Protein AF-A0A958PQ22-F1 (afdb_monomer)

Sequence (203 aa):
MSPPAAPPLFEIVKTTLGATSIRNNVVNEIMHNPVGPWKEANILYVDQTQFRRRLWEPFSSQQRFFTVFDVGLGAGANAAAILTAFQEEKAKGCKASLCLVSFEIDLRLMKFTLKHLDHFPELIPFGEAFSTLLEKHHWQGPDIEWYLRKGSFTDKIALESHLANLVLYDAYSPKKNPEMWSYKTFRDLYQKCRKENEGACSL

Nearest PDB structures (foldseek):
  5f2o-assembly1_B  TM=4.984E-01  e=1.213E-03  Mycobacterium marinum M
  5f2n-assembly1_B  TM=5.047E-01  e=1.994E-03  Mycobacterium marinum M
  3ua3-assembly1_B  TM=6.020E-01  e=3.071E-02  Caenorhabditis elegans
  3ua4-assembly1_B  TM=6.127E-01  e=5.049E-02  Caenorhabditis elegans
  6gne-assembly1_A  TM=3.528E-01  e=4.177E-01  Arabidopsis thaliana

Mean predicted aligned error: 4.42 Å

Radius of gyration: 17.3 Å; Cα contacts (8 Å, |Δi|>4): 331; chains: 1; bounding box: 54×34×49 Å

Solvent-accessible surface area (backbone atoms only — not comparable to full-atom values): 11292 Å² total; per-residue (Å²): 133,81,79,80,77,78,78,64,64,62,45,85,41,66,26,83,69,66,29,60,33,47,29,36,60,85,82,70,45,59,51,51,59,48,67,9,38,64,58,48,26,35,50,63,57,36,55,72,64,38,41,72,66,57,52,71,52,88,66,55,96,88,46,81,49,55,21,36,35,33,39,45,40,50,68,39,40,56,60,37,42,52,52,52,53,48,52,56,43,43,75,75,65,47,82,62,24,41,31,41,39,29,24,34,68,62,65,64,48,33,55,49,38,66,78,48,34,87,71,37,74,81,48,49,92,44,50,64,54,53,53,40,28,76,74,65,33,42,36,78,58,92,56,35,41,37,39,48,49,77,34,60,56,75,64,47,47,69,68,52,85,67,55,24,33,30,45,44,85,55,66,68,56,56,94,79,34,47,70,75,68,31,70,67,38,52,52,40,45,55,74,32,38,29,50,72,96,68,54,46,45,47,115

Secondary structure (DSSP, 8-state):
-PPPPPPPSEEEEE-TTS-EEEEETTTTEETTTTT-HHHHHIIIIIITTTHHHHTTSPPPTT--SEEEEEE--TTSHHHHHHHHHHHHHHHTT----EEEEEEES-THHHHHHHHTGGG-TTTGGGHHHHHHHHHHSEEEETTEEEEEEES-HHHHHHH--S-BSEEEE-PPPTTT-GGGGSHHHHHHHHTTBPPGGGT--B-

Structure (mmCIF, N/CA/C/O backbone):
data_AF-A0A958PQ22-F1
#
_entry.id   AF-A0A958PQ22-F1
#
loop_
_atom_site.group_PDB
_atom_site.id
_atom_site.type_symbol
_atom_site.label_atom_id
_atom_site.label_alt_id
_atom_site.label_comp_id
_atom_site.label_asym_id
_atom_site.label_entity_id
_atom_site.label_seq_id
_atom_site.pdbx_PDB_ins_code
_atom_site.Cartn_x
_atom_site.Cartn_y
_atom_site.Cartn_z
_atom_site.occupancy
_atom_site.B_iso_or_equiv
_atom_site.auth_seq_id
_atom_site.auth_comp_id
_atom_site.auth_asym_id
_atom_site.auth_atom_id
_atom_site.pdbx_PDB_model_num
ATOM 1 N N . MET A 1 1 ? 31.670 -16.539 -28.560 1.00 59.62 1 MET A N 1
ATOM 2 C CA . MET A 1 1 ? 30.949 -15.3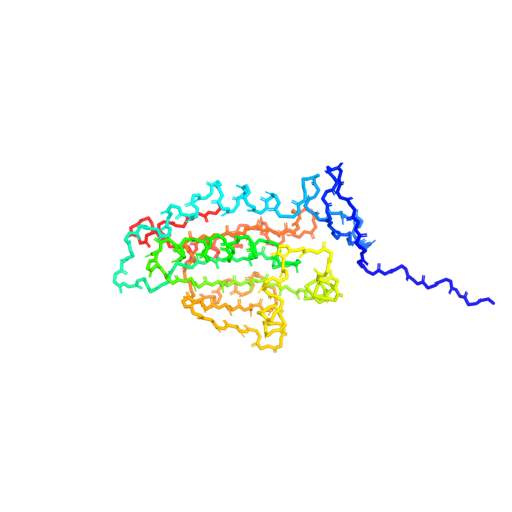43 -28.077 1.00 59.62 1 MET A CA 1
ATOM 3 C C . MET A 1 1 ? 29.836 -15.829 -27.172 1.00 59.62 1 MET A C 1
ATOM 5 O O . MET A 1 1 ? 29.015 -16.607 -27.639 1.00 59.62 1 MET A O 1
ATOM 9 N N . SER A 1 2 ? 29.858 -15.475 -25.888 1.00 50.38 2 SER A N 1
ATOM 10 C CA . SER A 1 2 ? 28.746 -15.797 -24.987 1.00 50.38 2 SER A CA 1
ATOM 11 C C . SER A 1 2 ? 27.493 -15.043 -25.444 1.00 50.38 2 SER A C 1
ATOM 13 O O . SER A 1 2 ? 27.631 -13.908 -25.911 1.00 50.38 2 SER A O 1
ATOM 15 N N . PRO A 1 3 ? 26.293 -15.641 -25.354 1.00 56.81 3 PRO A N 1
ATOM 16 C CA . PRO A 1 3 ? 25.064 -14.928 -25.671 1.00 56.81 3 PRO A CA 1
ATOM 17 C C . PRO A 1 3 ? 24.938 -13.682 -24.778 1.00 56.81 3 PRO A C 1
ATOM 19 O O . PRO A 1 3 ? 25.405 -13.712 -23.632 1.00 56.81 3 PRO A O 1
ATOM 22 N N . PRO A 1 4 ? 24.346 -12.582 -25.279 1.00 66.69 4 PRO A N 1
ATOM 23 C CA . PRO A 1 4 ? 24.097 -11.407 -24.457 1.00 66.69 4 PRO A CA 1
ATOM 24 C C . PRO A 1 4 ? 23.256 -11.804 -23.239 1.00 66.69 4 PRO A C 1
ATOM 26 O O . PRO A 1 4 ? 22.340 -12.622 -23.346 1.00 66.69 4 PRO A O 1
ATOM 29 N N . ALA A 1 5 ? 23.598 -11.250 -22.075 1.00 74.31 5 ALA A N 1
ATOM 30 C CA . ALA A 1 5 ? 22.837 -11.478 -20.855 1.00 74.31 5 ALA A CA 1
ATOM 31 C C . ALA A 1 5 ? 21.372 -11.070 -21.072 1.00 74.31 5 ALA A C 1
ATOM 33 O O . ALA A 1 5 ? 21.092 -10.062 -21.725 1.00 74.31 5 ALA A O 1
ATOM 34 N N . ALA A 1 6 ? 20.440 -11.856 -20.528 1.00 74.62 6 ALA A N 1
ATOM 35 C CA . ALA A 1 6 ? 19.027 -11.503 -20.556 1.00 74.62 6 ALA A CA 1
ATOM 36 C C . ALA A 1 6 ? 18.816 -10.132 -19.879 1.00 74.62 6 ALA A C 1
ATOM 38 O O . ALA A 1 6 ? 19.497 -9.839 -18.889 1.00 74.62 6 ALA A O 1
ATOM 39 N N . PRO A 1 7 ? 17.895 -9.292 -20.387 1.00 77.44 7 PRO A N 1
ATOM 40 C CA . PRO A 1 7 ? 17.612 -8.001 -19.774 1.00 77.44 7 PRO A CA 1
ATOM 41 C C . PRO A 1 7 ? 17.150 -8.182 -18.318 1.00 77.44 7 PRO A C 1
ATOM 43 O O . PRO A 1 7 ? 16.523 -9.198 -17.992 1.00 77.44 7 PRO A O 1
ATOM 46 N N . PRO A 1 8 ? 17.441 -7.217 -17.424 1.00 89.94 8 PRO A N 1
ATOM 47 C CA . PRO A 1 8 ? 16.996 -7.293 -16.037 1.00 89.94 8 PRO A CA 1
ATOM 48 C C . PRO A 1 8 ? 15.465 -7.314 -15.972 1.00 89.94 8 PRO A C 1
ATOM 50 O O . PRO A 1 8 ? 14.793 -6.732 -16.819 1.00 89.94 8 PRO A O 1
ATOM 53 N N . LEU A 1 9 ? 14.898 -7.957 -14.947 1.00 93.62 9 LEU A N 1
ATOM 54 C CA . LEU A 1 9 ? 13.441 -8.025 -14.765 1.00 93.62 9 LEU A CA 1
ATOM 55 C C . LEU A 1 9 ? 12.812 -6.635 -14.562 1.00 93.62 9 LEU A C 1
ATOM 57 O O . LEU A 1 9 ? 11.728 -6.370 -15.082 1.00 93.62 9 LEU A O 1
ATOM 61 N N . PHE A 1 10 ? 13.499 -5.765 -13.822 1.00 96.88 10 PHE A N 1
ATOM 62 C CA . PHE A 1 10 ? 13.046 -4.416 -13.504 1.00 96.88 10 PHE A CA 1
ATOM 63 C C . PHE A 1 10 ? 14.098 -3.376 -13.874 1.00 96.88 10 PHE A C 1
ATOM 65 O O . PHE A 1 10 ? 15.298 -3.651 -13.828 1.00 96.88 10 PHE A O 1
ATOM 72 N N . GLU A 1 11 ? 13.632 -2.179 -14.210 1.00 96.62 11 GLU A N 1
ATOM 73 C CA . GLU A 1 11 ? 14.465 -1.034 -14.569 1.00 96.62 11 GLU A CA 1
ATOM 74 C C . GLU A 1 11 ? 13.884 0.248 -13.960 1.00 96.62 11 GLU A C 1
ATOM 76 O O . GLU A 1 11 ? 12.669 0.459 -14.006 1.00 96.62 11 GLU A O 1
ATOM 81 N N . ILE A 1 12 ? 14.744 1.108 -13.404 1.00 97.38 12 ILE A N 1
ATOM 82 C CA . ILE A 1 12 ? 14.352 2.456 -12.980 1.00 97.38 12 ILE A CA 1
ATOM 83 C C . ILE A 1 12 ? 14.195 3.329 -14.223 1.00 97.38 12 ILE A C 1
ATOM 85 O O . ILE A 1 12 ? 15.126 3.485 -15.010 1.00 97.38 12 ILE A O 1
ATOM 89 N N . VAL A 1 13 ? 13.019 3.923 -14.388 1.00 97.25 13 VAL A N 1
ATOM 90 C CA . VAL A 1 13 ? 12.665 4.742 -15.551 1.00 97.25 13 VAL A CA 1
ATOM 91 C C . VAL A 1 13 ? 11.975 6.033 -15.117 1.00 97.25 13 VA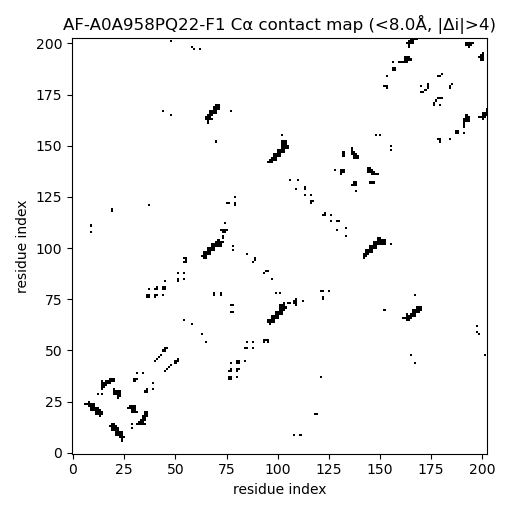L A C 1
ATOM 93 O O . VAL A 1 13 ? 11.671 6.246 -13.941 1.00 97.25 13 VAL A O 1
ATOM 96 N N . LYS A 1 14 ? 11.692 6.908 -16.083 1.00 97.56 14 LYS A N 1
ATOM 97 C CA . LYS A 1 14 ? 10.792 8.046 -15.898 1.00 97.56 14 LYS A CA 1
ATOM 98 C C . LYS A 1 14 ? 9.438 7.758 -16.539 1.00 97.56 14 LYS A C 1
ATOM 100 O O . LYS A 1 14 ? 9.367 7.178 -17.621 1.00 97.56 14 LYS A O 1
ATOM 105 N N . THR A 1 15 ? 8.375 8.163 -15.857 1.00 96.06 15 THR A N 1
ATOM 106 C CA . THR A 1 15 ? 7.025 8.232 -16.431 1.00 96.06 15 THR A CA 1
ATOM 107 C C . THR A 1 15 ? 6.932 9.346 -17.472 1.00 96.06 15 THR A C 1
ATOM 109 O O . THR A 1 15 ? 7.819 10.198 -17.567 1.00 96.06 15 THR A O 1
ATOM 112 N N . THR A 1 16 ? 5.840 9.376 -18.236 1.00 95.06 16 THR A N 1
ATOM 113 C CA . THR A 1 16 ? 5.577 10.409 -19.249 1.00 95.06 16 THR A CA 1
ATOM 114 C C . THR A 1 16 ? 5.638 11.830 -18.676 1.00 95.06 16 THR A C 1
ATOM 116 O O . THR A 1 16 ? 6.085 12.733 -19.377 1.00 95.06 16 THR A O 1
ATOM 119 N N . LEU A 1 17 ? 5.246 12.040 -17.413 1.00 95.12 17 LEU A N 1
ATOM 120 C CA . LEU A 1 17 ? 5.317 13.350 -16.749 1.00 95.12 17 LEU A CA 1
ATOM 121 C C . LEU A 1 17 ? 6.578 13.548 -15.888 1.00 95.12 17 LEU A C 1
ATOM 123 O O . LEU A 1 17 ? 6.653 14.499 -15.115 1.00 95.12 17 LEU A O 1
ATOM 127 N N . GLY A 1 18 ? 7.584 12.679 -16.023 1.00 95.00 18 GLY A N 1
ATOM 128 C CA . GLY A 1 18 ? 8.922 12.884 -15.456 1.00 95.00 18 GLY A CA 1
ATOM 129 C C . GLY A 1 18 ? 9.141 12.358 -14.033 1.00 95.00 18 GLY A C 1
ATOM 130 O O . GLY A 1 18 ? 10.263 12.441 -13.524 1.00 95.00 18 GLY A O 1
ATOM 131 N N . ALA A 1 19 ? 8.130 11.768 -13.391 1.00 96.25 19 ALA A N 1
ATOM 132 C CA . ALA A 1 19 ? 8.302 11.115 -12.092 1.00 96.25 19 ALA A CA 1
ATOM 133 C C . ALA A 1 19 ? 9.118 9.818 -12.227 1.00 96.25 19 ALA A C 1
ATOM 135 O O . ALA A 1 19 ? 8.970 9.095 -13.218 1.00 96.25 19 ALA A O 1
ATOM 136 N N . THR A 1 20 ? 9.962 9.510 -11.236 1.00 97.38 20 THR A N 1
ATOM 137 C CA . THR A 1 20 ? 10.660 8.216 -11.161 1.00 97.38 20 THR A CA 1
ATOM 138 C C . THR A 1 20 ? 9.647 7.084 -11.000 1.00 97.38 20 THR A C 1
ATOM 140 O O . THR A 1 20 ? 8.717 7.189 -10.204 1.00 97.38 20 THR A O 1
ATOM 143 N N . SER A 1 21 ? 9.825 6.002 -11.751 1.00 97.00 21 SER A N 1
ATOM 144 C CA . SER A 1 21 ? 9.031 4.781 -11.626 1.00 97.00 21 SER A CA 1
ATOM 145 C C . SER A 1 21 ? 9.864 3.551 -11.997 1.00 97.00 21 SER A C 1
ATOM 147 O O . SER A 1 21 ? 11.055 3.652 -12.298 1.00 97.00 21 SER A O 1
ATOM 149 N N . ILE A 1 22 ? 9.235 2.382 -11.962 1.00 96.69 22 ILE A N 1
ATOM 150 C CA . ILE A 1 22 ? 9.829 1.095 -12.300 1.00 96.69 22 ILE A CA 1
ATOM 151 C C . ILE A 1 22 ? 9.108 0.535 -13.524 1.00 96.69 22 ILE A C 1
ATOM 153 O O . ILE A 1 22 ? 7.876 0.502 -13.587 1.00 96.69 22 ILE A O 1
ATOM 157 N N . ARG A 1 23 ? 9.883 0.071 -14.503 1.00 94.94 23 ARG A N 1
ATOM 158 C CA . ARG A 1 23 ? 9.385 -0.754 -15.602 1.00 94.94 23 ARG A CA 1
ATOM 159 C C . ARG A 1 23 ? 9.564 -2.223 -15.254 1.00 94.94 23 ARG A C 1
ATOM 161 O O . ARG A 1 23 ? 10.637 -2.622 -14.811 1.00 94.94 23 ARG A O 1
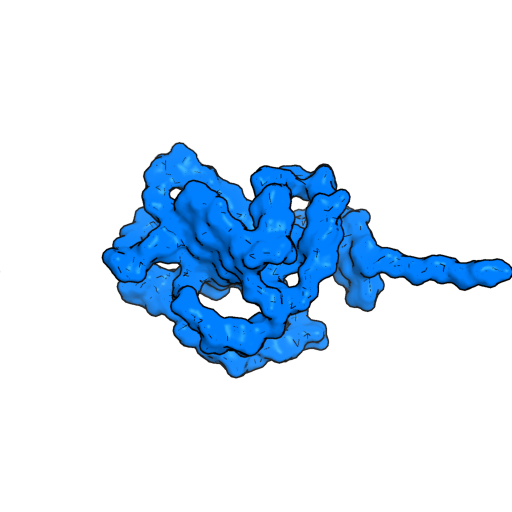ATOM 168 N N . ASN A 1 24 ? 8.543 -3.035 -15.512 1.00 92.44 24 ASN A N 1
ATOM 169 C CA . ASN A 1 24 ? 8.692 -4.487 -15.581 1.00 92.44 24 ASN A CA 1
ATOM 170 C C . ASN A 1 24 ? 8.955 -4.893 -17.036 1.00 92.44 24 ASN A C 1
ATOM 172 O O . ASN A 1 24 ? 8.076 -4.762 -17.888 1.00 92.44 24 ASN A O 1
ATOM 176 N N . ASN A 1 25 ? 10.156 -5.399 -17.316 1.00 91.00 25 ASN A N 1
ATOM 177 C CA . ASN A 1 25 ? 10.613 -5.701 -18.674 1.00 91.00 25 ASN A CA 1
ATOM 178 C C . ASN A 1 25 ? 9.977 -6.961 -19.274 1.00 91.00 25 ASN A C 1
ATOM 180 O O . ASN A 1 25 ? 9.989 -7.124 -20.490 1.00 91.00 25 ASN A O 1
ATOM 184 N N . VAL A 1 26 ? 9.380 -7.833 -18.454 1.00 86.88 26 VAL A N 1
ATOM 185 C CA . VAL A 1 26 ? 8.671 -9.027 -18.946 1.00 86.88 26 VAL A CA 1
ATOM 186 C C . VAL A 1 26 ? 7.300 -8.659 -19.506 1.00 86.88 26 VAL A C 1
ATOM 188 O O . VAL A 1 26 ? 6.902 -9.175 -20.548 1.00 86.88 26 VAL A O 1
ATOM 191 N N . VAL A 1 27 ? 6.570 -7.765 -18.833 1.00 83.88 27 VAL A N 1
ATOM 192 C CA . VAL A 1 27 ? 5.248 -7.308 -19.306 1.00 83.88 27 VAL A CA 1
ATOM 193 C C . VAL A 1 27 ? 5.311 -6.016 -20.121 1.00 83.88 27 VAL A C 1
ATOM 195 O O . VAL A 1 27 ? 4.321 -5.673 -20.759 1.00 83.88 27 VAL A O 1
ATOM 198 N N . ASN A 1 28 ? 6.474 -5.358 -20.141 1.00 87.75 28 ASN A N 1
ATOM 199 C CA . ASN A 1 28 ? 6.755 -4.090 -20.812 1.00 87.75 28 ASN A CA 1
ATOM 200 C C . ASN A 1 28 ? 5.819 -2.945 -20.382 1.00 87.75 28 ASN A C 1
ATOM 202 O O . ASN A 1 28 ? 5.325 -2.178 -21.206 1.00 87.75 28 ASN A O 1
ATOM 206 N N . GLU A 1 29 ? 5.577 -2.835 -19.076 1.00 87.69 29 GLU A N 1
ATOM 207 C CA . GLU A 1 29 ? 4.717 -1.806 -18.480 1.00 87.69 29 GLU A CA 1
ATOM 208 C C . GLU A 1 29 ? 5.520 -0.958 -17.486 1.00 87.69 29 GLU A C 1
ATOM 210 O O . GLU A 1 29 ? 6.303 -1.487 -16.691 1.00 87.69 29 GLU A O 1
ATOM 215 N N . ILE A 1 30 ? 5.332 0.364 -17.552 1.00 91.31 30 ILE A N 1
ATOM 216 C CA . ILE A 1 30 ? 5.834 1.320 -16.558 1.00 91.31 30 ILE A CA 1
ATOM 217 C C . ILE A 1 30 ? 4.739 1.497 -15.514 1.00 91.31 30 ILE A C 1
ATOM 219 O O . ILE A 1 30 ? 3.623 1.888 -15.855 1.00 91.31 30 ILE A O 1
ATOM 223 N N . MET A 1 31 ? 5.062 1.228 -14.256 1.00 90.88 31 MET A N 1
ATOM 224 C CA . MET A 1 31 ? 4.101 1.339 -13.162 1.00 90.88 31 MET A CA 1
ATOM 225 C C . MET A 1 31 ? 3.666 2.795 -12.983 1.00 90.88 31 MET A C 1
ATOM 227 O O . MET A 1 31 ? 4.483 3.713 -13.108 1.00 90.88 31 MET A O 1
ATOM 231 N N . HIS A 1 32 ? 2.383 3.005 -12.695 1.00 89.25 32 HIS A N 1
ATOM 232 C CA . HIS A 1 32 ? 1.823 4.320 -12.372 1.00 89.25 32 HIS A CA 1
ATOM 233 C C . HIS A 1 32 ? 2.056 5.414 -13.433 1.00 89.25 32 HIS A C 1
ATOM 235 O O . HIS A 1 32 ? 2.191 6.606 -13.141 1.00 89.25 32 HIS A O 1
ATOM 241 N N . ASN A 1 33 ? 2.175 5.025 -14.703 1.00 88.88 33 ASN A N 1
ATOM 242 C CA . ASN A 1 33 ? 2.296 5.964 -15.814 1.00 88.88 33 ASN A CA 1
ATOM 243 C C . ASN A 1 33 ? 0.903 6.526 -16.174 1.00 88.88 33 ASN A C 1
ATOM 245 O O . ASN A 1 33 ? -0.034 5.738 -16.270 1.00 88.88 33 ASN A O 1
ATOM 249 N N . PRO A 1 34 ? 0.732 7.841 -16.438 1.00 93.56 34 PRO A N 1
ATOM 250 C CA . PRO A 1 34 ? 1.763 8.836 -16.749 1.00 93.56 34 PRO A CA 1
ATOM 251 C C . PRO A 1 34 ? 2.249 9.702 -15.583 1.00 93.56 34 PRO A C 1
ATOM 253 O O . PRO A 1 34 ? 3.245 10.405 -15.746 1.00 93.56 34 PRO A O 1
ATOM 256 N N . VAL A 1 35 ? 1.547 9.703 -14.450 1.00 94.12 35 VAL A N 1
ATOM 257 C CA . VAL A 1 35 ? 1.724 10.710 -13.387 1.00 94.12 35 VAL A CA 1
ATOM 258 C C . VAL A 1 35 ? 2.813 10.367 -12.372 1.00 94.12 35 VAL A C 1
ATOM 260 O O . VAL A 1 35 ? 3.372 11.276 -11.760 1.00 94.12 35 VAL A O 1
ATOM 263 N N . GLY A 1 36 ? 3.129 9.086 -12.212 1.00 95.75 36 GLY A N 1
ATOM 264 C CA . GLY A 1 36 ? 4.073 8.580 -11.227 1.00 95.75 36 GLY A CA 1
ATOM 265 C C . GLY A 1 36 ? 3.413 8.009 -9.970 1.00 95.75 36 GLY A C 1
ATOM 266 O O . GLY A 1 36 ? 2.339 8.465 -9.570 1.00 95.75 36 GLY A O 1
ATOM 267 N N . PRO A 1 37 ? 4.103 7.061 -9.308 1.00 96.25 37 PRO A N 1
ATOM 268 C CA . PRO A 1 37 ? 3.569 6.287 -8.187 1.00 96.25 37 PRO A CA 1
ATOM 269 C C . PRO A 1 37 ? 3.103 7.152 -7.020 1.00 96.25 37 PRO A C 1
ATOM 271 O O . PRO A 1 37 ? 1.995 6.987 -6.523 1.00 96.25 37 PRO A O 1
ATOM 274 N N . TRP A 1 38 ? 3.925 8.120 -6.607 1.00 97.38 38 TRP A N 1
ATOM 275 C CA . TRP A 1 38 ? 3.614 8.960 -5.452 1.00 97.38 38 TRP A CA 1
ATOM 276 C C . TRP A 1 38 ? 2.354 9.805 -5.658 1.00 97.38 38 TRP A C 1
ATOM 278 O O . TRP A 1 38 ? 1.478 9.866 -4.794 1.00 97.38 38 TRP A O 1
ATOM 288 N N . LYS A 1 39 ? 2.255 10.459 -6.819 1.00 97.38 39 LYS A N 1
ATOM 289 C CA . LYS A 1 39 ? 1.137 11.351 -7.127 1.00 97.38 39 LYS A CA 1
ATOM 290 C C . LYS A 1 39 ? -0.161 10.572 -7.313 1.00 97.38 39 LYS A C 1
ATOM 292 O O . LYS A 1 39 ? -1.188 11.003 -6.801 1.00 97.38 39 LYS A O 1
ATOM 297 N N . GLU A 1 40 ? -0.113 9.446 -8.021 1.00 96.94 40 GLU A N 1
ATOM 298 C CA . GLU A 1 40 ? -1.282 8.584 -8.200 1.00 96.94 40 GLU A CA 1
ATOM 299 C C . GLU A 1 40 ? -1.802 8.054 -6.862 1.00 96.94 40 GLU A C 1
ATOM 301 O O . GLU A 1 40 ? -2.984 8.226 -6.568 1.00 96.94 40 GLU A O 1
ATOM 306 N N . ALA A 1 41 ? -0.913 7.516 -6.019 1.00 97.81 41 ALA A N 1
ATOM 307 C CA . ALA A 1 41 ? -1.273 6.994 -4.705 1.00 97.81 41 ALA A CA 1
ATOM 308 C C . ALA A 1 41 ? -1.965 8.049 -3.827 1.00 97.81 41 ALA A C 1
ATOM 310 O O . ALA A 1 41 ? -2.999 7.774 -3.220 1.00 97.81 41 ALA A O 1
ATOM 311 N N . ASN A 1 42 ? -1.439 9.277 -3.783 1.00 98.38 42 ASN A N 1
ATOM 312 C CA . ASN A 1 42 ? -2.058 10.351 -3.003 1.00 98.38 42 ASN A CA 1
ATOM 313 C C . ASN A 1 42 ? -3.448 10.726 -3.542 1.00 98.38 42 ASN A C 1
ATOM 315 O O . ASN A 1 42 ? -4.400 10.788 -2.767 1.00 98.38 42 ASN A O 1
ATOM 319 N N . ILE A 1 43 ? -3.595 10.902 -4.859 1.00 97.69 43 ILE A N 1
ATOM 320 C CA . ILE A 1 43 ? -4.882 11.281 -5.462 1.00 97.69 43 ILE A CA 1
ATOM 321 C C . ILE A 1 43 ? -5.939 10.198 -5.220 1.00 97.69 43 ILE A C 1
ATOM 323 O O . ILE A 1 43 ? -7.031 10.497 -4.734 1.00 97.69 43 ILE A O 1
ATOM 327 N N . LEU A 1 44 ? -5.621 8.946 -5.557 1.00 96.50 44 LEU A N 1
ATOM 328 C CA . LEU A 1 44 ? -6.596 7.857 -5.541 1.00 96.50 44 LEU A CA 1
ATOM 329 C C . LEU A 1 44 ? -6.924 7.390 -4.129 1.00 96.50 44 LEU A C 1
ATOM 331 O O . LEU A 1 44 ? -8.080 7.103 -3.837 1.00 96.50 44 LEU A O 1
ATOM 335 N N . TYR A 1 45 ? -5.925 7.309 -3.251 1.00 97.56 45 TYR A N 1
ATOM 336 C CA . TYR A 1 45 ? -6.064 6.573 -1.997 1.00 97.56 45 TYR A CA 1
ATOM 337 C C . TYR A 1 45 ? -6.015 7.434 -0.745 1.00 97.56 45 TYR A C 1
ATOM 339 O O . TYR A 1 45 ? -6.512 6.995 0.293 1.00 97.56 45 TYR A O 1
ATOM 347 N N . VAL A 1 46 ? -5.484 8.654 -0.828 1.00 98.00 46 VAL A N 1
ATOM 348 C CA . VAL A 1 46 ? -5.498 9.606 0.290 1.00 98.00 46 VAL A CA 1
ATOM 349 C C . VAL A 1 46 ? -6.613 10.634 0.100 1.00 98.00 46 VAL A C 1
ATOM 351 O O . VAL A 1 46 ? -7.455 10.794 0.989 1.00 98.00 46 VAL A O 1
ATOM 354 N N . ASP A 1 47 ? -6.649 11.295 -1.056 1.00 97.44 47 ASP A N 1
ATOM 355 C CA . ASP A 1 47 ? -7.543 12.426 -1.310 1.00 97.44 47 ASP A CA 1
ATOM 356 C C . ASP A 1 47 ? -8.967 11.964 -1.637 1.00 97.44 47 ASP A C 1
ATOM 358 O O . ASP A 1 47 ? -9.914 12.320 -0.931 1.00 97.44 47 ASP A O 1
ATOM 362 N N . GLN A 1 48 ? -9.133 11.131 -2.670 1.00 96.06 48 GLN A N 1
ATOM 363 C CA . GLN A 1 48 ? -10.451 10.675 -3.131 1.00 96.06 48 GLN A CA 1
ATOM 364 C C . GLN A 1 48 ? -11.223 9.905 -2.048 1.00 96.06 48 GLN A C 1
ATOM 366 O O . GLN A 1 48 ? -12.444 10.025 -1.942 1.00 96.06 48 GLN A O 1
ATOM 371 N N . THR A 1 49 ? -10.517 9.154 -1.204 1.00 95.69 49 THR A N 1
ATOM 372 C CA . THR A 1 49 ? -11.104 8.342 -0.123 1.00 95.69 49 THR A CA 1
ATOM 373 C C . THR A 1 49 ? -11.336 9.141 1.159 1.00 95.69 49 THR A C 1
ATOM 375 O O . THR A 1 49 ? -11.875 8.608 2.134 1.00 95.69 49 THR A O 1
ATOM 378 N N . GLN A 1 50 ? -10.908 10.410 1.173 1.00 96.31 50 GLN A N 1
ATOM 379 C CA . GLN A 1 50 ? -10.900 11.294 2.335 1.00 96.31 50 GLN A CA 1
ATOM 380 C C . GLN A 1 50 ? -10.176 10.676 3.540 1.00 96.31 50 GLN A C 1
ATOM 382 O O . GLN A 1 50 ? -10.564 10.921 4.686 1.00 96.31 50 GLN A O 1
ATOM 387 N N . PHE A 1 51 ? -9.126 9.880 3.298 1.00 97.12 51 PHE A N 1
ATOM 388 C CA . PHE A 1 51 ? -8.405 9.117 4.322 1.00 97.12 51 PHE A CA 1
ATOM 389 C C . PHE A 1 51 ? -8.069 9.978 5.543 1.00 97.12 51 PHE A C 1
ATOM 391 O O . PHE A 1 51 ? -8.437 9.638 6.666 1.00 97.12 51 PHE A O 1
ATOM 398 N N . ARG A 1 52 ? -7.473 11.155 5.309 1.00 97.69 52 ARG A N 1
ATOM 399 C CA . ARG A 1 52 ? -7.089 12.098 6.370 1.00 97.69 52 ARG A CA 1
ATOM 400 C C . ARG A 1 52 ? -8.269 12.495 7.244 1.00 97.69 52 ARG A C 1
ATOM 402 O O . ARG A 1 52 ? -8.165 12.410 8.458 1.00 97.69 52 ARG A O 1
ATOM 409 N N . ARG A 1 53 ? -9.400 12.882 6.644 1.00 95.81 53 ARG A N 1
ATOM 410 C CA . ARG A 1 53 ? -10.619 13.274 7.371 1.00 95.81 53 ARG A CA 1
ATOM 411 C C . ARG A 1 53 ? -11.138 12.120 8.227 1.00 95.81 53 ARG A C 1
ATOM 413 O O . ARG A 1 53 ? -11.493 12.324 9.382 1.00 95.81 53 ARG A O 1
ATOM 420 N N . ARG A 1 54 ? -11.159 10.915 7.658 1.00 94.25 54 ARG A N 1
ATOM 421 C CA . ARG A 1 54 ? -11.728 9.717 8.285 1.00 94.25 54 ARG A CA 1
ATOM 422 C C . ARG A 1 54 ? -10.927 9.234 9.492 1.00 94.25 54 ARG A C 1
ATOM 424 O O . ARG A 1 54 ? -11.511 8.667 10.405 1.00 94.25 54 ARG A O 1
ATOM 431 N N . LEU A 1 55 ? -9.625 9.519 9.556 1.00 94.50 55 LEU A N 1
ATOM 432 C CA . LEU A 1 55 ? -8.813 9.258 10.754 1.00 94.50 55 LEU A CA 1
ATOM 433 C C . LEU A 1 55 ? -9.284 10.041 11.992 1.00 94.50 55 LEU A C 1
ATOM 435 O O . LEU A 1 55 ? -8.984 9.643 13.116 1.00 94.50 55 LEU A O 1
ATOM 439 N N . TRP A 1 56 ? -9.998 11.153 11.802 1.00 93.75 56 TRP A N 1
ATOM 440 C CA . TRP A 1 56 ? -10.534 11.978 12.887 1.00 93.75 56 TRP A CA 1
ATOM 441 C C . TRP A 1 56 ? -11.966 11.608 13.284 1.00 93.75 56 TRP A C 1
ATOM 443 O O . TRP A 1 56 ? -12.501 12.180 14.235 1.00 93.75 56 TRP A O 1
ATOM 453 N N . GLU A 1 57 ? -12.600 10.675 12.574 1.00 89.19 57 GLU A N 1
ATOM 454 C CA . GLU A 1 57 ? -13.945 10.222 12.912 1.00 89.19 57 GLU A CA 1
ATOM 455 C C . GLU A 1 57 ? -13.923 9.367 14.193 1.00 89.19 57 GLU A C 1
ATOM 457 O O . GLU A 1 57 ? -12.942 8.668 14.462 1.00 89.19 57 GLU A O 1
ATOM 462 N N . PRO A 1 58 ? -14.987 9.409 15.016 1.00 80.81 58 PRO A N 1
ATOM 463 C CA . PRO A 1 58 ? -15.059 8.591 16.216 1.00 80.81 58 PRO A CA 1
ATOM 464 C C . PRO A 1 58 ? -14.999 7.101 15.875 1.00 80.81 58 PRO A C 1
ATOM 466 O O . PRO A 1 58 ? -15.814 6.587 15.110 1.00 80.81 58 PRO A O 1
ATOM 469 N N . PHE A 1 59 ? -14.068 6.392 16.503 1.00 76.25 59 PHE A N 1
ATOM 470 C CA . PHE A 1 59 ? -14.007 4.939 16.433 1.00 76.25 59 PHE A CA 1
ATOM 471 C C . PHE A 1 59 ? -15.026 4.327 17.396 1.00 76.25 59 PHE A C 1
ATOM 473 O O . PHE A 1 59 ? -15.178 4.783 18.532 1.00 76.25 59 PHE A O 1
ATOM 480 N N . SER A 1 60 ? -15.718 3.270 16.962 1.00 72.94 60 SER A N 1
ATOM 481 C CA . SER A 1 60 ? -16.524 2.472 17.891 1.00 72.94 60 SER A CA 1
ATOM 482 C C . SER A 1 60 ? -15.619 1.827 18.946 1.00 72.94 60 SER A C 1
ATOM 484 O O . SER A 1 60 ? -14.448 1.550 18.688 1.00 72.94 60 SER A O 1
ATOM 486 N N . SER A 1 61 ? -16.157 1.510 20.125 1.00 69.94 61 SER A N 1
ATOM 487 C CA . SER A 1 61 ? -15.399 0.810 21.178 1.00 69.94 61 SER A CA 1
ATOM 488 C C . SER A 1 61 ? -14.847 -0.554 20.736 1.00 69.94 61 SER A C 1
ATOM 490 O O . SER A 1 61 ? -13.923 -1.077 21.354 1.00 69.94 61 SER A O 1
ATOM 492 N N . GLN A 1 62 ? -15.389 -1.122 19.656 1.00 70.31 62 GLN A N 1
ATOM 493 C CA . GLN A 1 62 ? -14.957 -2.385 19.057 1.00 70.31 62 GLN A CA 1
ATOM 494 C C . GLN A 1 62 ? -13.898 -2.201 17.955 1.00 70.31 62 GLN A C 1
ATOM 496 O O . GLN A 1 62 ? -13.354 -3.182 17.445 1.00 70.31 62 GLN A O 1
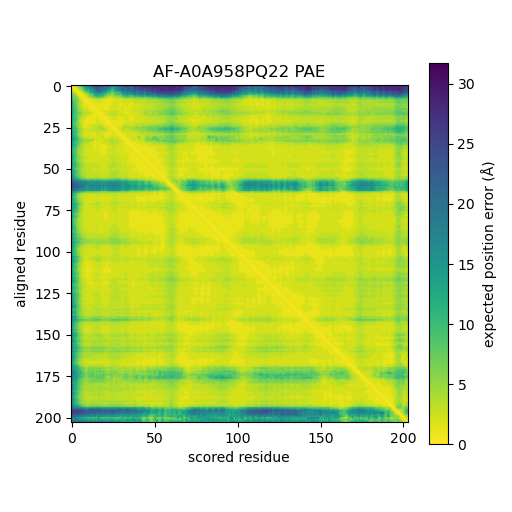ATOM 501 N N . GLN A 1 63 ? -13.587 -0.962 17.566 1.00 75.50 63 GLN A N 1
ATOM 502 C CA . GLN A 1 63 ? -12.623 -0.642 16.522 1.00 75.50 63 GLN A CA 1
ATOM 503 C C . GLN A 1 63 ? -11.389 0.031 17.123 1.00 75.50 63 GLN A C 1
ATOM 505 O O . GLN A 1 63 ? -11.340 1.239 17.322 1.00 75.50 63 GLN A O 1
ATOM 510 N N . ARG A 1 64 ? -10.352 -0.771 17.370 1.00 82.38 64 ARG A N 1
ATOM 511 C CA . ARG A 1 64 ? -9.068 -0.275 17.884 1.00 82.38 64 ARG A CA 1
ATOM 512 C C . ARG A 1 64 ? -8.207 0.412 16.816 1.00 82.38 64 ARG A C 1
ATOM 514 O O . ARG A 1 64 ? -7.401 1.270 17.153 1.00 82.38 64 ARG A O 1
ATOM 521 N N . PHE A 1 65 ? -8.375 0.033 15.550 1.00 91.88 65 PHE A N 1
ATOM 522 C CA . PHE A 1 65 ? -7.554 0.508 14.438 1.00 91.88 65 PHE A CA 1
ATOM 523 C C . PHE A 1 65 ? -8.413 0.984 13.264 1.00 91.88 65 PHE A C 1
ATOM 525 O O . PHE A 1 65 ? -9.425 0.359 12.925 1.00 91.88 65 PHE A O 1
ATOM 532 N N . PHE A 1 66 ? -7.963 2.037 12.586 1.00 95.69 66 PHE A N 1
ATOM 533 C CA . PHE A 1 66 ? -8.334 2.287 11.199 1.00 95.69 66 PHE A CA 1
ATOM 534 C C . PHE A 1 66 ? -7.578 1.280 10.333 1.00 95.69 66 PHE A C 1
ATOM 536 O O . PHE A 1 66 ? -6.351 1.299 10.296 1.00 95.69 66 PHE A O 1
ATOM 543 N N . THR A 1 67 ? -8.289 0.357 9.691 1.00 97.19 67 THR A N 1
ATOM 544 C CA . THR A 1 67 ? -7.663 -0.732 8.936 1.00 97.19 67 THR A CA 1
ATOM 545 C C . THR A 1 67 ? -7.657 -0.432 7.443 1.00 97.19 67 THR A C 1
ATOM 547 O O . THR A 1 67 ? -8.712 -0.188 6.856 1.00 97.19 67 THR A O 1
ATOM 550 N N . VAL A 1 68 ? -6.484 -0.494 6.823 1.00 98.56 68 VAL A N 1
ATOM 551 C CA . VAL A 1 68 ? -6.277 -0.319 5.385 1.00 98.56 68 VAL A CA 1
ATOM 552 C C . VAL A 1 68 ? -5.812 -1.643 4.791 1.00 98.56 68 VAL A C 1
ATOM 554 O O . VAL A 1 68 ? -4.850 -2.237 5.273 1.00 98.56 68 VAL A O 1
ATOM 557 N N . PHE A 1 69 ? -6.489 -2.113 3.750 1.00 98.69 69 PHE A N 1
ATOM 558 C CA . PHE A 1 69 ? -6.027 -3.224 2.924 1.00 98.69 69 PHE A CA 1
ATOM 559 C C . PHE A 1 69 ? -5.313 -2.671 1.704 1.00 98.69 69 PHE A C 1
ATOM 561 O O . PHE A 1 69 ? -5.888 -1.874 0.981 1.00 98.69 69 PHE A O 1
ATOM 568 N N . ASP A 1 70 ? -4.089 -3.110 1.465 1.00 98.56 70 ASP A N 1
ATOM 569 C CA . ASP A 1 70 ? -3.262 -2.717 0.328 1.00 98.56 70 ASP A CA 1
ATOM 570 C C . ASP A 1 70 ? -3.102 -3.927 -0.601 1.00 98.56 70 ASP A C 1
ATOM 572 O O . ASP A 1 70 ? -2.349 -4.862 -0.320 1.00 98.56 70 ASP A O 1
ATOM 576 N N . VAL A 1 71 ? -3.918 -3.983 -1.654 1.00 97.94 71 VAL A N 1
ATOM 577 C CA . VAL A 1 71 ? -4.012 -5.126 -2.566 1.00 97.94 71 VAL A CA 1
ATOM 578 C C . VAL A 1 71 ? -3.048 -4.920 -3.725 1.00 97.94 71 VAL A C 1
ATOM 580 O O . VAL A 1 71 ? -3.350 -4.180 -4.656 1.00 97.94 71 VAL A O 1
ATOM 583 N N . GLY A 1 72 ? -1.917 -5.627 -3.678 1.00 95.44 72 GLY A N 1
ATOM 584 C CA . GLY A 1 72 ? -0.814 -5.438 -4.616 1.00 95.44 72 GLY A CA 1
ATOM 585 C C . GLY A 1 72 ? 0.228 -4.475 -4.057 1.00 95.44 72 GLY A C 1
ATOM 586 O O . GLY A 1 72 ? 0.419 -3.394 -4.602 1.00 95.44 72 GLY A O 1
ATOM 587 N N . LEU A 1 73 ? 0.923 -4.880 -2.983 1.00 97.06 73 LEU A N 1
ATOM 588 C CA . LEU A 1 73 ? 1.967 -4.058 -2.347 1.00 97.06 73 LEU A CA 1
ATOM 589 C C . LEU A 1 73 ? 2.971 -3.512 -3.369 1.00 97.06 73 LEU A C 1
ATOM 591 O O . LEU A 1 73 ? 3.427 -2.372 -3.257 1.00 97.06 73 LEU A O 1
ATOM 595 N N . GLY A 1 74 ? 3.352 -4.339 -4.345 1.00 95.56 74 GLY A N 1
ATOM 596 C CA . GLY A 1 74 ? 4.190 -3.947 -5.462 1.00 95.56 74 GLY A CA 1
ATOM 597 C C . GLY A 1 74 ? 5.490 -3.273 -5.020 1.00 95.56 74 GLY A C 1
ATOM 598 O O . GLY A 1 74 ? 6.338 -3.884 -4.368 1.00 95.56 74 GLY A O 1
ATOM 599 N N . ALA A 1 75 ? 5.659 -2.010 -5.415 1.00 96.31 75 ALA A N 1
ATOM 600 C CA . ALA A 1 75 ? 6.818 -1.190 -5.064 1.00 96.31 75 ALA A CA 1
ATOM 601 C C . ALA A 1 75 ? 6.660 -0.422 -3.736 1.00 96.31 75 ALA A C 1
ATOM 603 O O . ALA A 1 75 ? 7.608 0.231 -3.316 1.00 96.31 75 ALA A O 1
ATOM 604 N N . GLY A 1 76 ? 5.496 -0.477 -3.079 1.00 97.38 76 GLY A N 1
ATOM 605 C CA . GLY A 1 76 ? 5.247 0.164 -1.783 1.00 97.38 76 GLY A CA 1
ATOM 606 C C . GLY A 1 76 ? 4.715 1.593 -1.831 1.00 97.38 76 GLY A C 1
ATOM 607 O O . GLY A 1 76 ? 4.584 2.211 -0.779 1.00 97.38 76 GLY A O 1
ATOM 608 N N . ALA A 1 77 ? 4.406 2.130 -3.013 1.00 97.81 77 ALA A N 1
ATOM 609 C CA . ALA A 1 77 ? 3.983 3.523 -3.169 1.00 97.81 77 ALA A CA 1
ATOM 610 C C . ALA A 1 77 ? 2.666 3.840 -2.443 1.00 97.81 77 ALA A C 1
ATOM 612 O O . ALA A 1 77 ? 2.596 4.823 -1.706 1.00 97.81 77 ALA A O 1
ATOM 613 N N . ASN A 1 78 ? 1.652 2.982 -2.601 1.00 98.38 78 ASN A N 1
ATOM 614 C CA . ASN A 1 78 ? 0.347 3.153 -1.960 1.00 98.38 78 ASN A CA 1
ATOM 615 C C . ASN A 1 78 ? 0.466 3.082 -0.431 1.00 98.38 78 ASN A C 1
ATOM 617 O O . ASN A 1 78 ? -0.005 3.974 0.276 1.00 98.38 78 ASN A O 1
ATOM 621 N N . ALA A 1 79 ? 1.177 2.070 0.074 1.00 98.44 79 ALA A N 1
ATOM 622 C CA . ALA A 1 79 ? 1.473 1.927 1.496 1.00 98.44 79 ALA A CA 1
ATOM 623 C C . ALA A 1 79 ? 2.203 3.156 2.064 1.00 98.44 79 ALA A C 1
ATOM 625 O O . ALA A 1 79 ? 1.788 3.694 3.089 1.00 98.44 79 ALA A O 1
ATOM 626 N N . ALA A 1 80 ? 3.248 3.641 1.389 1.00 98.50 80 ALA A N 1
ATOM 627 C CA . ALA A 1 80 ? 3.987 4.818 1.836 1.00 98.50 80 ALA A CA 1
ATOM 628 C C . ALA A 1 80 ? 3.124 6.085 1.850 1.00 98.50 80 ALA A C 1
ATOM 630 O O . ALA A 1 80 ? 3.184 6.833 2.819 1.00 98.50 80 ALA A O 1
ATOM 631 N N . ALA A 1 81 ? 2.275 6.304 0.840 1.00 98.69 81 ALA A N 1
ATOM 632 C CA . ALA A 1 81 ? 1.366 7.451 0.823 1.00 98.69 81 ALA A CA 1
ATOM 633 C C . ALA A 1 81 ? 0.410 7.441 2.031 1.00 98.69 81 ALA A C 1
ATOM 635 O O . ALA A 1 81 ? 0.230 8.466 2.692 1.00 98.69 81 ALA A O 1
ATOM 636 N N . ILE A 1 82 ? -0.144 6.272 2.373 1.00 98.69 82 ILE A N 1
ATOM 637 C CA . ILE A 1 82 ? -0.997 6.097 3.557 1.00 98.69 82 ILE A CA 1
ATOM 638 C C . ILE A 1 82 ? -0.218 6.333 4.852 1.00 98.69 82 ILE A C 1
ATOM 640 O O . ILE A 1 82 ? -0.704 7.042 5.735 1.00 98.69 82 ILE A O 1
ATOM 644 N N . LEU A 1 83 ? 0.987 5.773 4.975 1.00 98.62 83 LEU A N 1
ATOM 645 C CA . LEU A 1 83 ? 1.821 5.930 6.167 1.00 98.62 83 LEU A CA 1
ATOM 646 C C . LEU A 1 83 ? 2.248 7.386 6.371 1.00 98.62 83 LEU A C 1
ATOM 648 O O . LEU A 1 83 ? 2.142 7.889 7.489 1.00 98.62 83 LEU A O 1
ATOM 652 N N . THR A 1 84 ? 2.660 8.083 5.310 1.00 98.69 84 THR A N 1
ATOM 653 C CA . THR A 1 84 ? 2.984 9.515 5.357 1.00 98.69 84 THR A CA 1
ATOM 654 C C . THR A 1 84 ? 1.770 10.327 5.783 1.00 98.69 84 THR A C 1
ATOM 656 O O . THR A 1 84 ? 1.856 11.095 6.741 1.00 98.69 84 THR A O 1
ATOM 659 N N . ALA A 1 85 ? 0.617 10.117 5.140 1.00 98.69 85 ALA A N 1
ATOM 660 C CA . ALA A 1 85 ? -0.604 10.829 5.497 1.00 98.69 85 ALA A CA 1
ATOM 661 C C . ALA A 1 85 ? -1.004 10.576 6.959 1.00 98.69 85 ALA A C 1
ATOM 663 O O . ALA A 1 85 ? -1.352 11.512 7.677 1.00 98.69 85 ALA A O 1
ATOM 664 N N . PHE A 1 86 ? -0.900 9.331 7.429 1.00 98.56 86 PHE A N 1
ATOM 665 C CA . PHE A 1 86 ? -1.178 8.975 8.816 1.00 98.56 86 PHE A CA 1
ATOM 666 C C . PHE A 1 86 ? -0.218 9.669 9.789 1.00 98.56 86 PHE A C 1
ATOM 668 O O . PHE A 1 86 ? -0.672 10.287 10.750 1.00 98.56 86 PHE A O 1
ATOM 675 N N . GLN A 1 87 ? 1.093 9.623 9.537 1.00 98.12 87 GLN A N 1
ATOM 676 C CA . GLN A 1 87 ? 2.101 10.268 10.385 1.00 98.12 87 GLN A CA 1
ATOM 677 C C . GLN A 1 87 ? 1.889 11.785 10.487 1.00 98.12 87 GLN A C 1
ATOM 679 O O . GLN A 1 87 ? 2.008 12.353 11.575 1.00 98.12 87 GLN A O 1
ATOM 684 N N . GLU A 1 88 ? 1.510 12.442 9.391 1.00 98.31 88 GLU A N 1
ATOM 685 C CA . GLU A 1 88 ? 1.173 13.868 9.388 1.00 98.31 88 GLU A CA 1
ATOM 686 C C . GLU A 1 88 ? -0.067 14.176 10.240 1.00 98.31 88 GLU A C 1
ATOM 688 O O . GLU A 1 88 ? -0.073 15.154 10.989 1.00 98.31 88 GLU A O 1
ATOM 693 N N . GLU A 1 89 ? -1.115 13.348 10.181 1.00 98.12 89 GLU A N 1
ATOM 694 C CA . GLU A 1 89 ? -2.291 13.524 11.044 1.00 98.12 89 GLU A CA 1
ATOM 695 C C . GLU A 1 89 ? -1.975 13.210 12.517 1.00 98.12 89 GLU A C 1
ATOM 697 O O . GLU A 1 89 ? -2.456 13.903 13.420 1.00 98.12 89 GLU A O 1
ATOM 702 N N . LYS A 1 90 ? -1.108 12.227 12.792 1.00 97.06 90 LYS A N 1
ATOM 703 C CA . LYS A 1 90 ? -0.600 11.956 14.148 1.00 97.06 90 LYS A CA 1
ATOM 704 C C . LYS A 1 90 ? 0.144 13.155 14.720 1.00 97.06 90 LYS A C 1
ATOM 706 O O . LYS A 1 90 ? -0.104 13.513 15.872 1.00 97.06 90 LYS A O 1
ATOM 711 N N . ALA A 1 91 ? 0.977 13.819 13.919 1.00 97.88 91 ALA A N 1
ATOM 712 C CA . ALA A 1 91 ? 1.678 15.037 14.324 1.00 97.88 91 ALA A CA 1
ATOM 713 C C . ALA A 1 91 ? 0.717 16.193 14.671 1.00 97.88 91 ALA A C 1
ATOM 715 O O . ALA A 1 91 ? 1.036 17.025 15.518 1.00 97.88 91 ALA A O 1
ATOM 716 N N . LYS A 1 92 ? -0.488 16.213 14.086 1.00 98.06 92 LYS A N 1
ATOM 717 C CA . LYS A 1 92 ? -1.562 17.173 14.408 1.00 98.06 92 LYS A CA 1
ATOM 718 C C . LYS A 1 92 ? -2.387 16.787 15.644 1.00 98.06 92 LYS A C 1
ATOM 720 O O . LYS A 1 92 ? -3.284 17.529 16.033 1.00 98.06 92 LYS A O 1
ATOM 725 N N . GLY A 1 93 ? -2.103 15.646 16.274 1.00 96.62 93 GLY A N 1
ATOM 726 C CA . GLY A 1 93 ? -2.776 15.183 17.490 1.00 96.62 93 GLY A CA 1
ATOM 727 C C . GLY A 1 93 ? -3.844 14.109 17.276 1.00 96.62 93 GLY A C 1
ATOM 728 O O . GLY A 1 93 ? -4.540 13.770 18.240 1.00 96.62 93 GLY A O 1
ATOM 729 N N . CYS A 1 94 ? -3.959 13.546 16.067 1.00 95.00 94 CYS A N 1
ATOM 730 C CA . CYS A 1 94 ? -4.879 12.445 15.787 1.00 95.00 94 CYS A CA 1
ATOM 731 C C . CYS A 1 94 ? -4.638 11.265 16.749 1.00 95.00 94 CYS A C 1
ATOM 733 O O . CYS A 1 94 ? -3.501 10.863 17.031 1.00 95.00 94 CYS A O 1
ATOM 735 N N . LYS A 1 95 ? -5.727 10.703 17.281 1.00 93.38 95 LYS A N 1
ATOM 736 C CA . LYS A 1 95 ? -5.690 9.597 18.253 1.00 93.38 95 LYS A CA 1
ATOM 737 C C . LYS A 1 95 ? -5.898 8.223 17.628 1.00 93.38 95 LYS A C 1
ATOM 739 O O . LYS A 1 95 ? -5.794 7.236 18.345 1.00 93.38 95 LYS A O 1
ATOM 744 N N . ALA A 1 96 ? -6.143 8.158 16.321 1.00 93.75 96 ALA A N 1
ATOM 745 C CA . ALA A 1 96 ? -6.241 6.895 15.612 1.00 93.75 96 ALA A CA 1
ATOM 746 C C . ALA A 1 96 ? -4.944 6.082 15.732 1.00 93.75 96 ALA A C 1
ATOM 748 O O . ALA A 1 96 ? -3.838 6.636 15.808 1.00 93.75 96 ALA A O 1
ATOM 749 N N . SER A 1 97 ? -5.112 4.765 15.685 1.00 95.69 97 SER A N 1
ATOM 750 C CA . SER A 1 97 ? -4.062 3.810 15.349 1.00 95.69 97 SER A CA 1
ATOM 751 C C . SER A 1 97 ? -4.374 3.202 13.981 1.00 95.69 97 SER A C 1
ATOM 753 O O . SER A 1 97 ? -5.542 3.058 13.614 1.00 95.69 97 SER A O 1
ATOM 755 N N . LEU A 1 98 ? -3.345 2.848 13.220 1.00 97.88 98 LEU A N 1
ATOM 756 C CA . LEU A 1 98 ? -3.437 2.289 11.875 1.00 97.88 98 LEU A CA 1
ATOM 757 C C . LEU A 1 98 ? -3.123 0.791 11.905 1.00 97.88 98 LEU A C 1
ATOM 759 O O . LEU A 1 98 ? -2.129 0.373 12.492 1.00 97.88 98 LEU A O 1
ATOM 763 N N . CYS A 1 99 ? -3.949 -0.010 11.239 1.00 98.12 99 CYS A N 1
ATOM 764 C CA . CYS A 1 99 ? -3.594 -1.371 10.853 1.00 98.12 99 CYS A CA 1
ATOM 765 C C . CYS A 1 99 ? -3.488 -1.412 9.329 1.00 98.12 99 CYS A C 1
ATOM 767 O O . CYS A 1 99 ? -4.472 -1.167 8.637 1.00 98.12 99 CYS A O 1
ATOM 769 N N . LEU A 1 100 ? -2.304 -1.688 8.797 1.00 98.69 100 LEU A N 1
ATOM 770 C CA . LEU A 1 100 ? -2.081 -1.861 7.367 1.00 98.69 100 LEU A CA 1
ATOM 771 C C . LEU A 1 100 ? -1.928 -3.354 7.072 1.00 98.69 100 LEU A C 1
ATOM 773 O O . LEU A 1 100 ? -1.121 -4.043 7.693 1.00 98.69 100 LEU A O 1
ATOM 777 N N . VAL A 1 101 ? -2.699 -3.871 6.123 1.00 98.75 101 VAL A N 1
ATOM 778 C CA . VAL A 1 101 ? -2.607 -5.262 5.670 1.00 98.75 101 VAL A CA 1
ATOM 779 C C . VAL A 1 101 ? -2.319 -5.256 4.179 1.00 98.75 101 VAL A C 1
ATOM 781 O O . VAL A 1 101 ? -3.213 -5.034 3.367 1.00 98.75 101 VAL A O 1
ATOM 784 N N . SER A 1 102 ? -1.064 -5.502 3.820 1.00 98.69 102 SER A N 1
ATOM 785 C CA . SER A 1 102 ? -0.631 -5.569 2.427 1.00 98.69 102 SER A CA 1
ATOM 786 C C . SER A 1 102 ? -0.684 -7.004 1.910 1.00 98.69 102 SER A C 1
ATOM 788 O O . SER A 1 102 ? -0.240 -7.939 2.581 1.00 98.69 102 SER A O 1
ATOM 790 N N . PHE A 1 103 ? -1.189 -7.189 0.697 1.00 98.44 103 PHE A N 1
ATOM 791 C CA . PHE A 1 103 ? -1.261 -8.470 0.001 1.00 98.44 103 PHE A CA 1
ATOM 792 C C . PHE A 1 103 ? -0.318 -8.442 -1.195 1.00 98.44 103 PHE A C 1
ATOM 794 O O . PHE A 1 103 ? -0.364 -7.518 -2.005 1.00 98.44 103 PHE A O 1
ATOM 801 N N . GLU A 1 104 ? 0.534 -9.458 -1.318 1.00 97.50 104 GLU A N 1
ATOM 802 C CA . GLU A 1 104 ? 1.469 -9.552 -2.439 1.00 97.50 104 GLU A CA 1
ATOM 803 C C . GLU A 1 104 ? 1.841 -11.002 -2.724 1.00 97.50 104 GLU A C 1
ATOM 805 O O . GLU A 1 104 ? 2.214 -11.764 -1.826 1.00 97.50 104 GLU A O 1
ATOM 810 N N . ILE A 1 105 ? 1.773 -11.382 -3.992 1.00 95.62 105 ILE A N 1
ATOM 811 C CA . ILE A 1 105 ? 2.172 -12.706 -4.454 1.00 95.62 105 ILE A CA 1
ATOM 812 C C . ILE A 1 105 ? 3.677 -12.758 -4.745 1.00 95.62 105 ILE A C 1
ATOM 814 O O . ILE A 1 105 ? 4.328 -13.763 -4.444 1.00 95.62 105 ILE A O 1
ATOM 818 N N . ASP A 1 106 ? 4.249 -11.669 -5.264 1.00 94.50 106 ASP A N 1
ATOM 819 C CA . ASP A 1 106 ? 5.633 -11.579 -5.716 1.00 94.50 106 ASP A CA 1
ATOM 820 C C . ASP A 1 106 ? 6.375 -10.368 -5.129 1.00 94.50 106 ASP A C 1
ATOM 822 O O . ASP A 1 106 ? 6.280 -9.233 -5.583 1.00 94.50 106 ASP A O 1
ATOM 826 N N . LEU A 1 107 ? 7.235 -10.646 -4.150 1.00 96.88 107 LEU A N 1
ATOM 827 C CA . LEU A 1 107 ? 8.027 -9.630 -3.455 1.00 96.88 107 LEU A CA 1
ATOM 828 C C . LEU A 1 107 ? 9.267 -9.158 -4.232 1.00 96.88 107 LEU A C 1
ATOM 830 O O . LEU A 1 107 ? 10.065 -8.391 -3.687 1.00 96.88 107 LEU A O 1
ATOM 834 N N . ARG A 1 108 ? 9.510 -9.631 -5.463 1.00 96.81 108 ARG A N 1
ATOM 835 C CA . ARG A 1 108 ? 10.699 -9.225 -6.234 1.00 96.81 108 ARG A CA 1
ATOM 836 C C . ARG A 1 108 ? 10.714 -7.726 -6.523 1.00 96.81 108 ARG A C 1
ATOM 838 O O . ARG A 1 108 ? 11.794 -7.143 -6.486 1.00 96.81 108 ARG A O 1
ATOM 845 N N . LEU A 1 109 ? 9.553 -7.120 -6.772 1.00 95.75 109 LEU A N 1
ATOM 846 C CA . LEU A 1 109 ? 9.453 -5.686 -7.030 1.00 95.75 109 LEU A CA 1
ATOM 847 C C . LEU A 1 109 ? 9.820 -4.871 -5.788 1.00 95.75 109 LEU A C 1
ATOM 849 O O . LEU A 1 109 ? 10.728 -4.056 -5.862 1.00 95.75 109 LEU A O 1
ATOM 853 N N . MET A 1 110 ? 9.227 -5.174 -4.631 1.00 97.12 110 MET A N 1
ATOM 854 C CA . MET A 1 110 ? 9.589 -4.526 -3.365 1.00 97.12 110 MET A CA 1
ATOM 855 C C . MET A 1 110 ? 11.084 -4.682 -3.040 1.00 97.12 110 MET A C 1
ATOM 857 O O . MET A 1 110 ? 11.752 -3.724 -2.657 1.00 97.12 110 MET A O 1
ATOM 861 N N . LYS A 1 111 ? 11.654 -5.878 -3.249 1.00 98.06 111 LYS A N 1
ATOM 862 C CA . LYS A 1 111 ? 13.100 -6.112 -3.073 1.00 98.06 111 LYS A CA 1
ATOM 863 C C . LYS A 1 111 ? 13.953 -5.269 -4.019 1.00 98.06 111 LYS A C 1
ATOM 865 O O . LYS A 1 111 ? 15.051 -4.869 -3.643 1.00 98.06 111 LYS A O 1
ATOM 870 N N . PHE A 1 112 ? 13.492 -5.056 -5.249 1.00 98.12 112 PHE A N 1
ATOM 871 C CA . PHE A 1 112 ? 14.159 -4.179 -6.204 1.00 98.12 112 PHE A CA 1
ATOM 872 C C . PHE A 1 112 ? 14.060 -2.720 -5.751 1.00 98.12 112 PHE A C 1
ATOM 874 O O . PHE A 1 112 ? 15.087 -2.054 -5.671 1.00 98.12 112 PHE A O 1
ATOM 881 N N . THR A 1 113 ? 12.873 -2.259 -5.350 1.00 97.50 113 THR A N 1
ATOM 882 C CA . THR A 1 113 ? 12.668 -0.909 -4.814 1.00 97.50 113 THR A CA 1
ATOM 883 C C . THR A 1 113 ? 13.574 -0.626 -3.622 1.00 97.50 113 THR A C 1
ATOM 885 O O . THR A 1 113 ? 14.249 0.395 -3.608 1.00 97.50 113 THR A O 1
ATOM 888 N N . LEU A 1 114 ? 13.675 -1.550 -2.662 1.00 97.06 114 LEU A N 1
ATOM 889 C CA . LEU A 1 114 ? 14.504 -1.362 -1.468 1.00 97.06 114 LEU A CA 1
ATOM 890 C C . LEU A 1 114 ? 16.004 -1.241 -1.794 1.00 97.06 114 LEU A C 1
ATOM 892 O O . LEU A 1 114 ? 16.721 -0.496 -1.133 1.00 97.06 114 LEU A O 1
ATOM 896 N N . LYS A 1 115 ? 16.483 -1.932 -2.836 1.00 97.75 115 LYS A N 1
ATOM 897 C CA . LYS A 1 115 ? 17.870 -1.806 -3.323 1.00 97.75 115 LYS A CA 1
ATOM 898 C C . LYS A 1 115 ? 18.149 -0.479 -4.032 1.00 97.75 115 LYS A C 1
ATOM 900 O O . LYS A 1 115 ? 19.310 -0.105 -4.150 1.00 97.75 115 LYS A O 1
ATOM 905 N N . HIS A 1 116 ? 17.104 0.191 -4.508 1.00 97.81 116 HIS A N 1
ATOM 906 C CA . HIS A 1 116 ? 17.160 1.441 -5.267 1.00 97.81 116 HIS A CA 1
ATOM 907 C C . HIS A 1 116 ? 16.375 2.556 -4.562 1.00 97.81 116 HIS A C 1
ATOM 909 O O . HIS A 1 116 ? 15.794 3.426 -5.208 1.00 97.81 116 HIS A O 1
ATOM 915 N N . LEU A 1 117 ? 16.311 2.506 -3.227 1.00 96.62 117 LEU A N 1
ATOM 916 C CA . LEU A 1 117 ? 15.473 3.393 -2.420 1.00 96.62 117 LEU A CA 1
ATOM 917 C C . LEU A 1 117 ? 15.869 4.871 -2.568 1.00 96.62 117 LEU A C 1
ATOM 919 O O . LEU A 1 117 ? 15.027 5.755 -2.458 1.00 96.62 117 LEU A O 1
ATOM 923 N N . ASP A 1 118 ? 17.135 5.132 -2.890 1.00 97.06 118 ASP A N 1
ATOM 924 C CA . ASP A 1 118 ? 17.689 6.449 -3.215 1.00 97.06 118 ASP A CA 1
ATOM 925 C C . ASP A 1 118 ? 16.983 7.143 -4.394 1.00 97.06 118 ASP A C 1
ATOM 927 O O . ASP A 1 118 ? 16.977 8.370 -4.480 1.00 97.06 118 ASP A O 1
ATOM 931 N N . HIS A 1 119 ? 16.334 6.375 -5.272 1.00 97.25 119 HIS A N 1
ATOM 932 C CA . HIS A 1 119 ? 15.564 6.898 -6.400 1.00 97.25 119 HIS A CA 1
ATOM 933 C C . HIS A 1 119 ? 14.128 7.308 -6.027 1.00 97.25 119 HIS A C 1
ATOM 935 O O . HIS A 1 119 ? 13.456 7.958 -6.836 1.00 97.25 119 HIS A O 1
ATOM 941 N N . PHE A 1 120 ? 13.665 6.946 -4.825 1.00 97.19 120 PHE A N 1
ATOM 942 C CA . PHE A 1 120 ? 12.302 7.162 -4.334 1.00 97.19 120 PHE A CA 1
ATOM 943 C C . PHE A 1 120 ? 12.322 7.868 -2.967 1.00 97.19 120 PHE A C 1
ATOM 945 O O . PHE A 1 120 ? 12.114 7.217 -1.938 1.00 97.19 120 PHE A O 1
ATOM 952 N N . PRO A 1 121 ? 12.576 9.191 -2.927 1.00 96.88 121 PRO A N 1
ATOM 953 C CA . PRO A 1 121 ? 12.697 9.954 -1.683 1.00 96.88 121 PRO A CA 1
ATOM 954 C C . PRO A 1 121 ? 11.538 9.761 -0.700 1.00 96.88 121 PRO A C 1
ATOM 956 O O . PRO A 1 121 ? 11.741 9.736 0.511 1.00 96.88 121 PRO A O 1
ATOM 959 N N . GLU A 1 122 ? 10.332 9.574 -1.219 1.00 97.19 122 GLU A N 1
ATOM 960 C CA . GLU A 1 122 ? 9.093 9.418 -0.462 1.00 97.19 122 GLU A CA 1
ATOM 961 C C . GLU A 1 122 ? 8.991 8.051 0.233 1.00 97.19 122 GLU A C 1
ATOM 963 O O . GLU A 1 122 ? 8.262 7.899 1.211 1.00 97.19 122 GLU A O 1
ATOM 968 N N . LEU A 1 123 ? 9.753 7.058 -0.236 1.00 97.75 123 LEU A N 1
ATOM 969 C CA . LEU A 1 123 ? 9.838 5.726 0.366 1.00 97.75 123 LEU A CA 1
ATOM 970 C C . LEU A 1 123 ? 10.959 5.621 1.408 1.00 97.75 123 LEU A C 1
ATOM 972 O O . LEU A 1 123 ? 10.901 4.740 2.268 1.00 97.75 123 LEU A O 1
ATOM 976 N N . ILE A 1 124 ? 11.966 6.505 1.357 1.00 98.00 124 ILE A N 1
ATOM 977 C CA . ILE A 1 124 ? 13.137 6.481 2.252 1.00 98.00 124 ILE A CA 1
ATOM 978 C C . ILE A 1 124 ? 12.750 6.385 3.739 1.00 98.00 124 ILE A C 1
ATOM 980 O O . ILE A 1 124 ? 13.315 5.523 4.420 1.00 98.00 124 ILE A O 1
ATOM 984 N N . PRO A 1 125 ? 11.784 7.174 4.263 1.00 97.94 125 PRO A N 1
ATOM 985 C CA . PRO A 1 125 ? 11.411 7.113 5.680 1.00 97.94 125 PRO A CA 1
ATOM 986 C C . PRO A 1 125 ? 10.920 5.736 6.147 1.00 97.94 125 PRO A C 1
ATOM 988 O O . PRO A 1 125 ? 10.956 5.445 7.340 1.00 97.94 125 PRO A O 1
ATOM 991 N N . PHE A 1 126 ? 10.481 4.881 5.219 1.00 97.81 126 PHE A N 1
ATOM 992 C CA . PHE A 1 126 ? 9.892 3.572 5.497 1.00 97.81 126 PHE A CA 1
ATOM 993 C C . PHE A 1 126 ? 10.822 2.403 5.150 1.00 97.81 126 PHE A C 1
ATOM 995 O O . PHE A 1 126 ? 10.405 1.251 5.237 1.00 97.81 126 PHE A O 1
ATOM 1002 N N . GLY A 1 127 ? 12.083 2.665 4.783 1.00 97.50 127 GLY A N 1
ATOM 1003 C CA . GLY A 1 127 ? 13.036 1.627 4.374 1.00 97.50 127 GLY A CA 1
ATOM 1004 C C . GLY A 1 127 ? 13.220 0.503 5.404 1.00 97.50 127 GLY A C 1
ATOM 1005 O O . GLY A 1 127 ? 13.234 -0.670 5.033 1.00 97.50 127 GLY A O 1
ATOM 1006 N N . GLU A 1 128 ? 13.297 0.838 6.699 1.00 97.75 128 GLU A N 1
ATOM 1007 C CA . GLU A 1 128 ? 13.375 -0.159 7.781 1.00 97.75 128 GLU A CA 1
ATOM 1008 C C . GLU A 1 128 ? 12.092 -0.990 7.873 1.00 97.75 128 GLU A C 1
ATOM 1010 O O . GLU A 1 128 ? 12.166 -2.219 7.878 1.00 97.75 128 GLU A O 1
ATOM 1015 N N . ALA A 1 129 ? 10.927 -0.338 7.850 1.00 97.88 129 ALA A N 1
ATOM 1016 C CA . ALA A 1 129 ? 9.643 -1.023 7.883 1.00 97.88 129 ALA A CA 1
ATOM 1017 C C . ALA A 1 129 ? 9.492 -1.986 6.698 1.00 97.88 129 ALA A C 1
ATOM 1019 O O . ALA A 1 129 ? 9.123 -3.142 6.896 1.00 97.88 129 ALA A O 1
ATOM 1020 N N . PHE A 1 130 ? 9.862 -1.563 5.485 1.00 97.81 130 PHE A N 1
ATOM 1021 C CA . PHE A 1 130 ? 9.863 -2.425 4.303 1.00 97.81 130 PHE A CA 1
ATOM 1022 C C . PHE A 1 130 ? 10.816 -3.614 4.448 1.00 97.81 130 PHE A C 1
ATOM 1024 O O . PHE A 1 130 ? 10.428 -4.745 4.149 1.00 97.81 130 PHE A O 1
ATOM 1031 N N . SER A 1 131 ? 12.046 -3.386 4.919 1.00 98.06 131 SER A N 1
ATOM 1032 C CA . SER A 1 131 ? 13.024 -4.460 5.132 1.00 98.06 131 SER A CA 1
ATOM 1033 C C . SER A 1 131 ? 12.505 -5.490 6.136 1.00 98.06 131 SER A C 1
ATOM 1035 O O . SER A 1 131 ? 12.484 -6.689 5.854 1.00 98.06 131 SER A O 1
ATOM 1037 N N . THR A 1 132 ? 12.000 -5.024 7.277 1.00 98.31 132 THR A N 1
ATOM 1038 C CA . THR A 1 132 ? 11.436 -5.876 8.324 1.00 98.31 132 THR A CA 1
ATOM 1039 C C . THR A 1 132 ? 10.184 -6.612 7.842 1.00 98.31 132 THR A C 1
ATOM 1041 O O . THR A 1 132 ? 10.020 -7.799 8.130 1.00 98.31 132 THR A O 1
ATOM 1044 N N . LEU A 1 133 ? 9.327 -5.967 7.049 1.00 97.62 133 LEU A N 1
ATOM 1045 C CA . LEU A 1 133 ? 8.150 -6.597 6.456 1.00 97.62 133 LEU A CA 1
ATOM 1046 C C . LEU A 1 133 ? 8.536 -7.719 5.477 1.00 97.62 133 LEU A C 1
ATOM 1048 O O . LEU A 1 133 ? 7.912 -8.779 5.490 1.00 97.62 133 LEU A O 1
A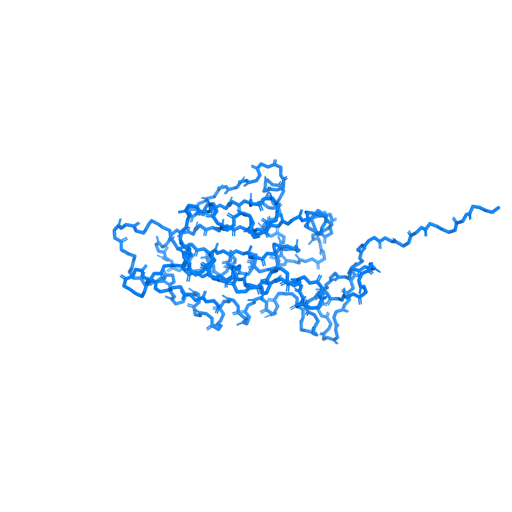TOM 1052 N N . LEU A 1 134 ? 9.583 -7.533 4.665 1.00 97.19 134 LEU A N 1
ATOM 1053 C CA . LEU A 1 134 ? 10.084 -8.567 3.750 1.00 97.19 134 LEU A CA 1
ATOM 1054 C C . LEU A 1 134 ? 10.639 -9.799 4.477 1.00 97.19 134 LEU A C 1
ATOM 1056 O O . LEU A 1 134 ? 10.568 -10.904 3.933 1.00 97.19 134 LEU A O 1
ATOM 1060 N N . GLU A 1 135 ? 11.202 -9.615 5.670 1.00 97.38 135 GLU A N 1
ATOM 1061 C CA . GLU A 1 135 ? 11.805 -10.688 6.466 1.00 97.38 135 GLU A CA 1
ATOM 1062 C C . GLU A 1 135 ? 10.793 -11.387 7.374 1.00 97.38 135 GLU A C 1
ATOM 1064 O O . GLU A 1 135 ? 10.744 -12.616 7.432 1.00 97.38 135 GLU A O 1
ATOM 1069 N N . LYS A 1 136 ? 9.988 -10.604 8.095 1.00 98.19 136 LYS A N 1
ATOM 1070 C CA . LYS A 1 136 ? 9.132 -11.081 9.190 1.00 98.19 136 LYS A CA 1
ATOM 1071 C C . LYS A 1 136 ? 7.656 -11.136 8.821 1.00 98.19 136 LYS A C 1
ATOM 1073 O O . LYS A 1 136 ?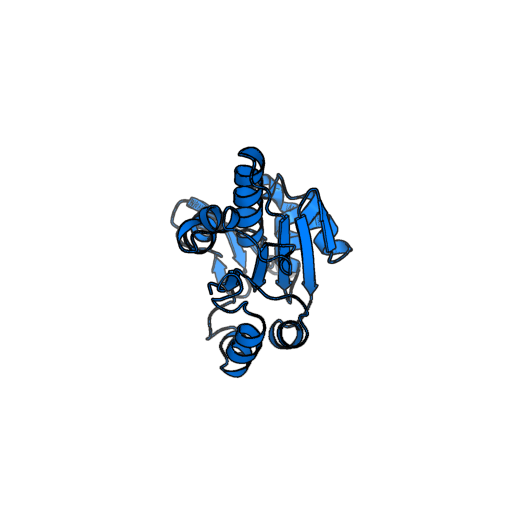 6.860 -11.651 9.600 1.00 98.19 136 LYS A O 1
ATOM 1078 N N . HIS A 1 137 ? 7.277 -10.584 7.666 1.00 98.38 137 HIS A N 1
ATOM 1079 C CA . HIS A 1 137 ? 5.887 -10.387 7.238 1.00 98.38 137 HIS A CA 1
ATOM 1080 C C . HIS A 1 137 ? 5.025 -9.583 8.229 1.00 98.38 137 HIS A C 1
ATOM 1082 O O . HIS A 1 137 ? 3.794 -9.586 8.146 1.00 98.38 137 HIS A O 1
ATOM 1088 N N . HIS A 1 138 ? 5.671 -8.893 9.162 1.00 98.38 138 HIS A N 1
ATOM 1089 C CA . HIS A 1 138 ? 5.045 -8.056 10.164 1.00 98.38 138 HIS A CA 1
ATOM 1090 C C . HIS A 1 138 ? 6.030 -6.973 10.594 1.00 98.38 138 HIS A C 1
ATOM 1092 O O . HIS A 1 138 ? 7.210 -7.255 10.817 1.00 98.38 138 HIS A O 1
ATOM 1098 N N . TRP A 1 139 ? 5.530 -5.757 10.740 1.00 98.56 139 TRP A N 1
ATOM 1099 C CA . TRP A 1 139 ? 6.233 -4.636 11.334 1.00 98.56 139 TRP A CA 1
ATOM 1100 C C . TRP A 1 139 ? 5.292 -3.906 12.286 1.00 98.56 139 TRP A C 1
ATOM 1102 O O . TRP A 1 139 ? 4.095 -3.793 12.030 1.00 98.56 139 TRP A O 1
ATOM 1112 N N . GLN A 1 140 ? 5.841 -3.399 13.383 1.00 97.56 140 GLN A N 1
ATOM 1113 C CA . GLN A 1 140 ? 5.083 -2.654 14.372 1.00 97.56 140 GLN A CA 1
ATOM 1114 C C . GLN A 1 140 ? 5.849 -1.396 14.749 1.00 97.56 140 GLN A C 1
ATOM 1116 O O . GLN A 1 140 ? 7.044 -1.448 15.042 1.00 97.56 140 GLN A O 1
ATOM 1121 N N . GLY A 1 141 ? 5.130 -0.282 14.788 1.00 95.12 141 GLY A N 1
ATOM 1122 C CA . GLY A 1 141 ? 5.636 1.001 15.242 1.00 95.12 141 GLY A CA 1
ATOM 1123 C C . GLY A 1 141 ? 4.659 1.686 16.194 1.00 95.12 141 GLY A C 1
ATOM 1124 O O . GLY A 1 141 ? 3.647 1.103 16.595 1.00 95.12 141 GLY A O 1
ATOM 1125 N N . PRO A 1 142 ? 4.940 2.943 16.565 1.00 93.50 142 PRO A N 1
ATOM 1126 C CA . PRO A 1 142 ? 4.019 3.742 17.359 1.00 93.50 142 PRO A CA 1
ATOM 1127 C C . PRO A 1 142 ? 2.688 3.912 16.621 1.00 93.50 142 PRO A C 1
ATOM 1129 O O . PRO A 1 142 ? 2.652 4.474 15.530 1.00 93.50 142 PRO A O 1
ATOM 1132 N N . ASP A 1 143 ? 1.604 3.418 17.221 1.00 95.50 143 ASP A N 1
ATOM 1133 C CA . ASP A 1 143 ? 0.242 3.479 16.679 1.00 95.50 143 ASP A CA 1
ATOM 1134 C C . ASP A 1 143 ? 0.039 2.805 15.308 1.00 95.50 143 ASP A C 1
ATOM 1136 O O . ASP A 1 143 ? -1.000 3.025 14.689 1.00 95.50 143 ASP A O 1
ATOM 1140 N N . ILE A 1 144 ? 0.983 1.984 14.832 1.00 97.94 144 ILE A N 1
ATOM 1141 C CA . ILE A 1 144 ? 0.900 1.299 13.534 1.00 97.94 144 ILE A CA 1
ATOM 1142 C C . ILE A 1 144 ? 1.206 -0.186 13.711 1.00 97.94 144 ILE A C 1
ATOM 1144 O O . ILE A 1 144 ? 2.271 -0.555 14.210 1.00 97.94 144 ILE A O 1
ATOM 1148 N N . GLU A 1 145 ? 0.307 -1.032 13.222 1.00 98.25 145 GLU A N 1
ATOM 1149 C CA . GLU A 1 145 ? 0.575 -2.444 12.953 1.00 98.25 145 GLU A CA 1
ATOM 1150 C C . GLU A 1 145 ? 0.538 -2.675 11.444 1.00 98.25 145 GLU A C 1
ATOM 1152 O O . GLU A 1 145 ? -0.410 -2.267 10.776 1.00 98.25 145 GLU A O 1
ATOM 1157 N N . TRP A 1 146 ? 1.565 -3.316 10.892 1.00 98.69 146 TRP A N 1
ATOM 1158 C CA . TRP A 1 146 ? 1.639 -3.618 9.468 1.00 98.69 146 TRP A CA 1
ATOM 1159 C C . TRP A 1 146 ? 1.903 -5.095 9.237 1.00 98.69 146 TRP A C 1
ATOM 1161 O O . TRP A 1 146 ? 2.918 -5.642 9.658 1.00 98.69 146 TRP A O 1
ATOM 1171 N N . TYR A 1 147 ? 0.997 -5.736 8.515 1.00 98.69 147 TYR A N 1
ATOM 1172 C CA . TYR A 1 147 ? 1.069 -7.134 8.149 1.00 98.69 147 TYR A CA 1
ATOM 1173 C C . TYR A 1 147 ? 1.236 -7.327 6.641 1.00 98.69 147 TYR A C 1
ATOM 1175 O O . TYR A 1 147 ? 0.582 -6.658 5.845 1.00 98.69 147 TYR A O 1
ATOM 1183 N N . LEU A 1 148 ? 2.036 -8.320 6.251 1.00 98.69 148 LEU A N 1
ATOM 1184 C CA . LEU A 1 148 ? 2.164 -8.773 4.868 1.00 98.69 148 LEU A CA 1
ATOM 1185 C C . LEU A 1 148 ? 1.576 -10.175 4.703 1.00 98.69 148 LEU A C 1
ATOM 1187 O O . LEU A 1 148 ? 2.032 -11.158 5.289 1.00 98.69 148 LEU A O 1
ATOM 1191 N N . ARG A 1 149 ? 0.570 -10.288 3.843 1.00 98.31 149 ARG A N 1
ATOM 1192 C CA . ARG A 1 149 ? -0.022 -11.554 3.413 1.00 98.31 149 ARG A CA 1
ATOM 1193 C C . ARG A 1 149 ? 0.636 -11.999 2.114 1.00 98.31 149 ARG A C 1
ATOM 1195 O O . ARG A 1 149 ? 0.116 -11.766 1.027 1.00 98.31 149 ARG A O 1
ATOM 1202 N N . LYS A 1 150 ? 1.783 -12.671 2.235 1.00 97.69 150 LYS A N 1
ATOM 1203 C CA . LYS A 1 150 ? 2.478 -13.244 1.076 1.00 97.69 150 LYS A CA 1
ATOM 1204 C C . LYS A 1 150 ? 1.688 -14.416 0.477 1.00 97.69 150 LYS A C 1
ATOM 1206 O O . LYS A 1 150 ? 1.431 -15.403 1.175 1.00 97.69 150 LYS A O 1
ATOM 1211 N N . GLY A 1 151 ? 1.350 -14.337 -0.806 1.00 96.12 151 GLY A N 1
ATOM 1212 C CA . GLY A 1 151 ? 0.644 -15.377 -1.563 1.00 96.12 151 GLY A CA 1
ATOM 1213 C C . GLY A 1 151 ? -0.488 -14.819 -2.426 1.00 96.12 151 GLY A C 1
ATOM 1214 O O . GLY A 1 151 ? -0.616 -13.608 -2.575 1.00 96.12 151 GLY A O 1
ATOM 1215 N N . SER A 1 152 ? -1.309 -15.706 -2.996 1.00 95.25 152 SER A N 1
ATOM 1216 C CA . SER A 1 152 ? -2.455 -15.286 -3.810 1.00 95.25 152 SER A CA 1
ATOM 1217 C C . SER A 1 152 ? -3.455 -14.481 -2.983 1.00 95.25 152 SER A C 1
ATOM 1219 O O . SER A 1 152 ? -3.934 -14.955 -1.950 1.00 95.25 152 SER A O 1
ATOM 1221 N N . PHE A 1 153 ? -3.815 -13.286 -3.452 1.00 96.81 153 PHE A N 1
ATOM 1222 C CA . PHE A 1 153 ? -4.818 -12.453 -2.791 1.00 96.81 153 PHE A CA 1
ATOM 1223 C C . PHE A 1 153 ? -6.160 -13.177 -2.643 1.00 96.81 153 PHE A C 1
ATOM 1225 O O . PHE A 1 153 ? -6.757 -13.118 -1.571 1.00 96.81 153 PHE A O 1
ATOM 1232 N N . THR A 1 154 ? -6.596 -13.917 -3.667 1.00 94.38 154 THR A N 1
ATOM 1233 C CA . THR A 1 154 ? -7.891 -14.623 -3.684 1.00 94.38 154 THR A CA 1
ATOM 1234 C C . THR A 1 154 ? -8.033 -15.634 -2.549 1.00 94.38 154 THR A C 1
ATOM 1236 O O . THR A 1 154 ? -9.132 -15.829 -2.030 1.00 94.38 154 THR A O 1
ATOM 1239 N N . ASP A 1 155 ? -6.924 -16.248 -2.138 1.00 94.88 155 ASP A N 1
ATOM 1240 C CA . ASP A 1 155 ? -6.893 -17.216 -1.042 1.00 94.88 155 ASP A CA 1
ATOM 1241 C C . ASP A 1 155 ? -6.751 -16.509 0.306 1.00 94.88 155 ASP A C 1
ATOM 1243 O O . ASP A 1 155 ? -7.371 -16.893 1.299 1.00 94.88 155 ASP A O 1
ATOM 1247 N N . LYS A 1 156 ? -5.930 -15.453 0.353 1.00 97.19 156 LYS A N 1
ATOM 1248 C CA . LYS A 1 156 ? -5.647 -14.717 1.588 1.00 97.19 156 LYS A CA 1
ATOM 1249 C C . LYS A 1 156 ? -6.841 -13.900 2.059 1.00 97.19 156 LYS A C 1
ATOM 1251 O O . LYS A 1 156 ? -7.113 -13.909 3.256 1.00 97.19 156 LYS A O 1
ATOM 1256 N N . ILE A 1 157 ? -7.570 -13.246 1.156 1.00 96.94 157 ILE A N 1
ATOM 1257 C CA . ILE A 1 157 ? -8.696 -12.385 1.533 1.00 96.94 157 ILE A CA 1
ATOM 1258 C C . ILE A 1 157 ? -9.836 -13.179 2.175 1.00 96.94 157 ILE A C 1
ATOM 1260 O O . ILE A 1 157 ? -10.420 -12.732 3.158 1.00 96.94 157 ILE A O 1
ATOM 1264 N N . ALA A 1 158 ? -10.097 -14.400 1.700 1.00 92.25 158 ALA A N 1
ATOM 1265 C CA . ALA A 1 158 ? -11.117 -15.272 2.279 1.00 92.25 158 ALA A CA 1
ATOM 1266 C C . ALA A 1 158 ? -10.822 -15.617 3.754 1.00 92.25 158 ALA A C 1
ATOM 1268 O O . ALA A 1 158 ? -11.741 -15.735 4.570 1.00 92.25 158 ALA A O 1
ATOM 1269 N N . LEU A 1 159 ? -9.537 -15.726 4.104 1.00 94.19 159 LEU A N 1
ATOM 1270 C CA . LEU A 1 159 ? -9.053 -16.098 5.435 1.00 94.19 159 LEU A CA 1
ATOM 1271 C C . LEU A 1 159 ? -8.700 -14.896 6.322 1.00 94.19 159 LEU A C 1
ATOM 1273 O O . LEU A 1 159 ? -8.344 -15.092 7.482 1.00 94.19 159 LEU A O 1
ATOM 1277 N N . GLU A 1 160 ? -8.777 -13.669 5.803 1.00 96.31 160 GLU A N 1
ATOM 1278 C CA . GLU A 1 160 ? -8.380 -12.482 6.557 1.00 96.31 160 GLU A CA 1
ATOM 1279 C C . GLU A 1 160 ? -9.311 -12.259 7.758 1.00 96.31 160 GLU A C 1
ATOM 1281 O O . GLU A 1 160 ? -10.538 -12.364 7.648 1.00 96.31 160 GLU A O 1
ATOM 1286 N N . SER A 1 161 ? -8.723 -11.984 8.921 1.00 94.75 161 SER A N 1
ATOM 1287 C CA . SER A 1 161 ? -9.454 -11.761 10.170 1.00 94.75 161 SER A CA 1
ATOM 1288 C C . SER A 1 161 ? -9.781 -10.289 10.398 1.00 94.75 161 SER A C 1
ATOM 1290 O O . SER A 1 161 ? -10.740 -9.979 11.105 1.00 94.75 161 SER A O 1
ATOM 1292 N N . HIS A 1 162 ? -9.006 -9.383 9.806 1.00 95.19 162 HIS A N 1
ATOM 1293 C CA . HIS A 1 162 ? -9.256 -7.952 9.889 1.00 95.19 162 HIS A CA 1
ATOM 1294 C C . HIS A 1 162 ? -10.446 -7.534 9.016 1.00 95.19 162 HIS A C 1
ATOM 1296 O O . HIS A 1 162 ? -10.782 -8.189 8.028 1.00 95.19 162 HIS A O 1
ATOM 1302 N N . LEU A 1 163 ? -11.062 -6.406 9.376 1.00 94.62 163 LEU A N 1
ATOM 1303 C CA . LEU A 1 163 ? -12.099 -5.756 8.580 1.00 94.62 163 LEU A CA 1
ATOM 1304 C C . LEU A 1 163 ? -11.608 -4.383 8.128 1.00 94.62 163 LEU A C 1
ATOM 1306 O O . LEU A 1 163 ? -11.270 -3.544 8.965 1.00 94.62 163 LEU A O 1
ATOM 1310 N N . ALA A 1 164 ? -11.593 -4.159 6.819 1.00 95.56 164 ALA A N 1
ATOM 1311 C CA . ALA A 1 164 ? -11.090 -2.948 6.196 1.00 95.56 164 ALA A CA 1
ATOM 1312 C C . ALA A 1 164 ? -12.038 -1.760 6.390 1.00 95.56 164 ALA A C 1
ATOM 1314 O O . ALA A 1 164 ? -13.242 -1.848 6.140 1.00 95.56 164 ALA A O 1
ATOM 1315 N N . ASN A 1 165 ? -11.467 -0.615 6.750 1.00 95.06 165 ASN A N 1
ATOM 1316 C CA . ASN A 1 165 ? -12.072 0.700 6.556 1.00 95.06 165 ASN A CA 1
ATOM 1317 C C . ASN A 1 165 ? -11.752 1.251 5.160 1.00 95.06 165 ASN A C 1
ATOM 1319 O O . ASN A 1 165 ? -12.507 2.054 4.618 1.00 95.06 165 ASN A O 1
ATOM 1323 N N . LEU A 1 166 ? -10.637 0.845 4.569 1.00 96.88 166 LEU A N 1
ATOM 1324 C CA . LEU A 1 166 ? -10.203 1.324 3.266 1.00 96.88 166 LEU A CA 1
ATOM 1325 C C . LEU A 1 166 ? -9.501 0.199 2.513 1.00 96.88 166 LEU A C 1
ATOM 1327 O O . LEU A 1 166 ? -8.708 -0.526 3.111 1.00 96.88 166 LEU A O 1
ATOM 1331 N N . VAL A 1 167 ? -9.775 0.072 1.221 1.00 98.06 167 VAL A N 1
ATOM 1332 C CA . VAL A 1 167 ? -9.083 -0.852 0.325 1.00 98.06 167 VAL A CA 1
ATOM 1333 C C . VAL A 1 167 ? -8.364 -0.049 -0.753 1.00 98.06 167 VAL A C 1
ATOM 1335 O O . VAL A 1 167 ? -8.969 0.774 -1.426 1.00 98.06 167 VAL A O 1
ATOM 1338 N N . LEU A 1 168 ? -7.068 -0.296 -0.910 1.00 98.12 168 LEU A N 1
ATOM 1339 C CA . LEU A 1 168 ? -6.250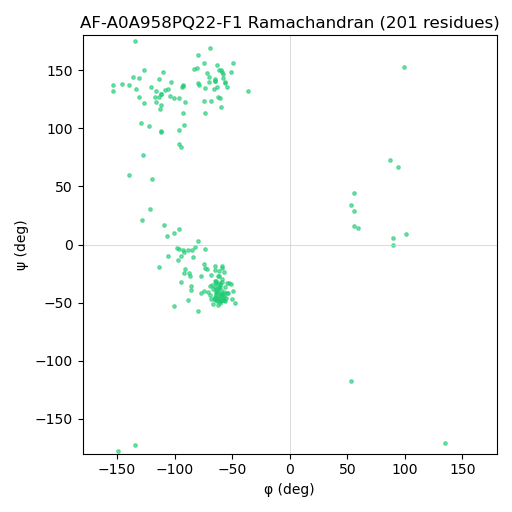 0.183 -2.014 1.00 98.12 168 LEU A CA 1
ATOM 1340 C C . LEU A 1 168 ? -6.207 -0.958 -3.027 1.00 98.12 168 LEU A C 1
ATOM 1342 O O . LEU A 1 168 ? -5.503 -1.944 -2.809 1.00 98.12 168 LEU A O 1
ATOM 1346 N N . TYR A 1 169 ? -7.038 -0.896 -4.065 1.00 96.56 169 TYR A N 1
ATOM 1347 C CA . TYR A 1 169 ? -7.175 -1.995 -5.017 1.00 96.56 169 TYR A CA 1
ATOM 1348 C C . TYR A 1 169 ? -6.308 -1.782 -6.261 1.00 96.56 169 TYR A C 1
ATOM 1350 O O . TYR A 1 169 ? -6.785 -1.275 -7.274 1.00 96.56 169 TYR A O 1
ATOM 1358 N N . ASP A 1 170 ? -5.042 -2.198 -6.201 1.00 93.19 170 ASP A N 1
ATOM 1359 C CA . ASP A 1 170 ? -4.042 -1.916 -7.239 1.00 93.19 170 ASP A CA 1
ATOM 1360 C C . ASP A 1 170 ? -3.465 -3.193 -7.871 1.00 93.19 170 ASP A C 1
ATOM 1362 O O . ASP A 1 170 ? -2.266 -3.479 -7.873 1.00 93.19 170 ASP A O 1
ATOM 1366 N N . ALA A 1 171 ? -4.361 -4.023 -8.402 1.00 87.31 171 ALA A N 1
ATOM 1367 C CA . ALA A 1 171 ? -3.978 -5.206 -9.159 1.00 87.31 171 ALA A CA 1
ATOM 1368 C C . ALA A 1 171 ? -3.666 -4.857 -10.624 1.00 87.31 171 ALA A C 1
ATOM 1370 O O . ALA A 1 171 ? -4.297 -3.988 -11.227 1.00 87.31 171 ALA A O 1
ATOM 1371 N N . TYR A 1 172 ? -2.782 -5.634 -11.263 1.00 82.81 172 TYR A N 1
ATOM 1372 C CA . TYR A 1 172 ? -2.661 -5.613 -12.725 1.00 82.81 172 TYR A CA 1
ATOM 1373 C C . TYR A 1 172 ? -4.028 -5.797 -13.403 1.00 82.81 172 TYR A C 1
ATOM 1375 O O . TYR A 1 172 ? -4.886 -6.531 -12.907 1.00 82.81 172 TYR A O 1
ATOM 1383 N N . SER A 1 173 ? -4.195 -5.175 -14.576 1.00 79.81 173 SER A N 1
ATOM 1384 C CA . SER A 1 173 ? -5.466 -5.132 -15.315 1.00 79.81 173 SER A CA 1
ATOM 1385 C C . SER A 1 173 ? -6.152 -6.503 -15.491 1.00 79.81 173 SER A C 1
ATOM 1387 O O . SER A 1 173 ? -5.470 -7.534 -15.552 1.00 79.81 173 SER A O 1
ATOM 1389 N N . PRO A 1 174 ? -7.486 -6.547 -15.694 1.00 80.31 174 PRO A N 1
ATOM 1390 C CA . PRO A 1 174 ? -8.232 -7.798 -15.880 1.00 80.31 174 PRO A CA 1
ATOM 1391 C C . PRO A 1 174 ? -7.686 -8.720 -16.967 1.00 80.31 174 PRO A C 1
ATOM 1393 O O . PRO A 1 174 ? -7.724 -9.938 -16.829 1.00 80.31 174 PRO A O 1
ATOM 1396 N N . LYS A 1 175 ? -7.120 -8.151 -18.037 1.00 80.75 175 LYS A N 1
ATOM 1397 C CA . LYS A 1 175 ? -6.499 -8.924 -19.120 1.00 80.75 175 LYS A CA 1
ATOM 1398 C C . LYS A 1 175 ? -5.269 -9.710 -18.649 1.00 80.75 175 LYS A C 1
ATOM 1400 O O . LYS A 1 175 ? -4.960 -10.754 -19.216 1.00 80.75 175 LYS A O 1
ATOM 1405 N N . LYS A 1 176 ? -4.543 -9.186 -17.663 1.00 79.62 176 LYS A N 1
ATOM 1406 C CA . LYS A 1 176 ? -3.311 -9.772 -17.123 1.00 79.62 176 LYS A CA 1
ATOM 1407 C C . LYS A 1 176 ? -3.572 -10.638 -15.896 1.00 79.62 176 LYS A C 1
ATOM 1409 O O . LYS A 1 176 ? -2.844 -11.603 -15.697 1.00 79.62 176 LYS A O 1
ATOM 1414 N N . ASN A 1 177 ? -4.577 -10.297 -15.091 1.00 82.25 177 ASN A N 1
ATOM 1415 C CA . ASN A 1 177 ? -4.826 -10.963 -13.817 1.00 82.25 177 ASN A CA 1
ATOM 1416 C C . ASN A 1 177 ? -6.326 -11.202 -13.546 1.00 82.25 177 ASN A C 1
ATOM 1418 O O . ASN A 1 177 ? -6.854 -10.691 -12.561 1.00 82.25 177 ASN A O 1
ATOM 1422 N N . PRO A 1 178 ? -7.044 -11.947 -14.409 1.00 88.31 178 PRO A N 1
ATOM 1423 C CA . PRO A 1 178 ? -8.510 -12.019 -14.397 1.00 88.31 178 PRO A CA 1
ATOM 1424 C C . PRO A 1 178 ? -9.105 -12.517 -13.075 1.00 88.31 178 PRO A C 1
ATOM 1426 O O . PRO A 1 178 ? -10.202 -12.099 -12.708 1.00 88.31 178 PRO A O 1
ATOM 1429 N N . GLU A 1 179 ? -8.392 -13.360 -12.327 1.00 89.88 179 GLU A N 1
ATOM 1430 C CA . GLU A 1 179 ? -8.871 -13.870 -11.037 1.00 89.88 179 GLU A CA 1
ATOM 1431 C C . GLU A 1 179 ? -9.046 -12.765 -9.987 1.00 89.88 179 GLU A C 1
ATOM 1433 O O . GLU A 1 179 ? -10.003 -12.803 -9.206 1.00 89.88 179 GLU A O 1
ATOM 1438 N N . MET A 1 180 ? -8.204 -11.725 -10.024 1.00 91.88 180 MET A N 1
ATOM 1439 C CA . MET A 1 180 ? -8.353 -10.534 -9.179 1.00 91.88 180 MET A CA 1
ATOM 1440 C C . MET A 1 180 ? -9.632 -9.758 -9.507 1.00 91.88 180 MET A C 1
ATOM 1442 O O . MET A 1 180 ? -10.139 -9.025 -8.675 1.00 91.88 180 MET A O 1
ATOM 1446 N N . TRP A 1 181 ? -10.201 -9.923 -10.695 1.00 93.50 181 TRP A N 1
ATOM 1447 C CA . TRP A 1 181 ? -11.368 -9.153 -11.139 1.00 93.50 181 TRP A CA 1
ATOM 1448 C C . TRP A 1 181 ? -12.636 -10.004 -11.201 1.00 93.50 181 TRP A C 1
ATOM 1450 O O . TRP A 1 181 ? -13.622 -9.629 -11.834 1.00 93.50 181 TRP A O 1
ATOM 1460 N N . SER A 1 182 ? -12.617 -11.170 -10.553 1.00 93.50 182 SER A N 1
ATOM 1461 C CA . SER A 1 182 ? -13.758 -12.074 -10.524 1.00 93.50 182 SER A CA 1
ATOM 1462 C C . SER A 1 182 ? -14.806 -11.646 -9.493 1.00 93.50 182 SER A C 1
ATOM 1464 O O . SER A 1 182 ? -14.493 -11.086 -8.440 1.00 93.50 182 SER A O 1
ATOM 1466 N N . TYR A 1 183 ? -16.068 -12.002 -9.754 1.00 94.62 183 TYR A N 1
ATOM 1467 C CA . TYR A 1 183 ? -17.157 -11.825 -8.787 1.00 94.62 183 TYR A CA 1
ATOM 1468 C C . TYR A 1 183 ? -16.836 -12.466 -7.431 1.00 94.62 183 TYR A C 1
ATOM 1470 O O . TYR A 1 183 ? -17.099 -11.870 -6.389 1.00 94.62 183 TYR A O 1
ATOM 1478 N N . LYS A 1 184 ? -16.242 -13.669 -7.435 1.00 94.69 184 LYS A N 1
ATOM 1479 C CA . LYS A 1 184 ? -15.860 -14.369 -6.204 1.00 94.69 184 LYS A CA 1
ATOM 1480 C C . LYS A 1 184 ? -14.900 -13.515 -5.373 1.00 94.69 184 LYS A C 1
ATOM 1482 O O . LYS A 1 184 ? -15.138 -13.344 -4.183 1.00 94.69 184 LYS A O 1
ATOM 1487 N N . THR A 1 185 ? -13.863 -12.961 -5.998 1.00 95.19 185 THR A N 1
ATOM 1488 C CA . THR A 1 185 ? -12.857 -12.133 -5.320 1.00 95.19 185 THR A CA 1
ATOM 1489 C C . THR A 1 185 ? -13.484 -10.891 -4.699 1.00 95.19 185 THR A C 1
ATOM 1491 O O . THR A 1 185 ? -13.281 -10.636 -3.514 1.00 95.19 185 THR A O 1
ATOM 1494 N N . PHE A 1 186 ? -14.317 -10.163 -5.447 1.00 95.50 186 PHE A N 1
ATOM 1495 C CA . PHE A 1 186 ? -14.989 -8.978 -4.908 1.00 95.50 186 PHE A CA 1
ATOM 1496 C C . PHE A 1 186 ? -16.013 -9.309 -3.822 1.00 95.50 186 PHE A C 1
ATOM 1498 O O . PHE A 1 186 ? -16.132 -8.564 -2.853 1.00 95.50 186 PHE A O 1
ATOM 1505 N N . ARG A 1 187 ? -16.720 -10.438 -3.927 1.00 95.62 187 ARG A N 1
ATOM 1506 C CA . ARG A 1 187 ? -17.626 -10.909 -2.873 1.00 95.62 187 ARG A CA 1
ATOM 1507 C C . ARG A 1 187 ? -16.862 -11.221 -1.586 1.00 95.62 187 ARG A C 1
ATOM 1509 O O . ARG A 1 187 ? -17.291 -10.800 -0.515 1.00 95.62 187 ARG A O 1
ATOM 1516 N N . ASP A 1 188 ? -15.755 -11.951 -1.689 1.00 96.00 188 ASP A N 1
ATOM 1517 C CA . ASP A 1 188 ? -14.947 -12.334 -0.531 1.00 96.00 188 ASP A CA 1
ATOM 1518 C C . ASP A 1 188 ? -14.295 -11.084 0.105 1.00 96.00 188 ASP A C 1
ATOM 1520 O O . ASP A 1 188 ? -14.296 -10.951 1.326 1.00 96.00 188 ASP A O 1
ATOM 1524 N N . LEU A 1 189 ? -13.850 -10.111 -0.701 1.00 96.19 189 LEU A N 1
ATOM 1525 C CA . LEU A 1 189 ? -13.370 -8.803 -0.233 1.00 96.19 189 LEU A CA 1
ATOM 1526 C C . LEU A 1 189 ? -14.465 -7.978 0.458 1.00 96.19 189 LEU A C 1
ATOM 1528 O O . LEU A 1 189 ? -14.239 -7.438 1.540 1.00 96.19 189 LEU A O 1
ATOM 1532 N N . TYR A 1 190 ? -15.664 -7.909 -0.121 1.00 94.75 190 TYR A N 1
ATOM 1533 C CA . TYR A 1 190 ? -16.792 -7.180 0.463 1.00 94.75 190 TYR A CA 1
ATOM 1534 C C . TYR A 1 190 ? -17.179 -7.731 1.843 1.00 94.75 190 TYR A C 1
ATOM 1536 O O . TYR A 1 190 ? -17.497 -6.972 2.753 1.00 94.75 190 TYR A O 1
ATOM 1544 N N . GLN A 1 191 ? -17.075 -9.047 2.052 1.00 94.62 191 GLN A N 1
ATOM 1545 C CA . GLN A 1 191 ? -17.288 -9.659 3.371 1.00 94.62 191 GLN A CA 1
ATOM 1546 C C . GLN A 1 191 ? -16.246 -9.236 4.418 1.00 94.62 191 GLN A C 1
ATOM 1548 O O . GLN A 1 191 ? -16.496 -9.385 5.614 1.00 94.62 191 GLN A O 1
ATOM 1553 N N . LYS A 1 192 ? -15.095 -8.712 3.985 1.00 95.56 192 LYS A N 1
ATOM 1554 C CA . LYS A 1 192 ? -14.032 -8.172 4.842 1.00 95.56 192 LYS A CA 1
ATOM 1555 C C . LYS A 1 192 ? -14.044 -6.647 4.919 1.00 95.56 192 LYS A C 1
ATOM 1557 O O . LYS A 1 192 ? -13.117 -6.058 5.461 1.00 95.56 192 LYS A O 1
ATOM 1562 N N . CYS A 1 193 ? -15.083 -5.999 4.410 1.00 93.50 193 CYS A N 1
ATOM 1563 C CA . CYS A 1 193 ? -15.279 -4.561 4.522 1.00 93.50 193 CYS A CA 1
ATOM 1564 C C . CYS A 1 193 ? -16.133 -4.237 5.756 1.00 93.50 193 CYS A C 1
ATOM 1566 O O . CYS A 1 193 ? -17.142 -4.897 6.016 1.00 93.50 193 CYS A O 1
ATOM 1568 N N . ARG A 1 194 ? -15.758 -3.202 6.516 1.00 88.69 194 ARG A N 1
ATOM 1569 C CA . ARG A 1 194 ? -16.615 -2.675 7.589 1.00 88.69 194 ARG A CA 1
ATOM 1570 C C . ARG A 1 194 ? -17.894 -2.075 7.011 1.00 88.69 194 ARG A C 1
ATOM 1572 O O . ARG A 1 194 ? -17.877 -1.419 5.967 1.00 88.69 194 ARG A O 1
ATOM 1579 N N . LYS A 1 195 ? -19.005 -2.307 7.708 1.00 81.81 195 LYS A N 1
ATOM 1580 C CA . LYS A 1 195 ? -20.336 -1.816 7.330 1.00 81.81 195 LYS A CA 1
ATOM 1581 C C . LYS A 1 195 ? -20.514 -0.351 7.732 1.00 81.81 195 LYS A C 1
ATOM 1583 O O . LYS A 1 195 ? -19.763 0.169 8.552 1.00 81.81 195 LYS A O 1
ATOM 1588 N N . G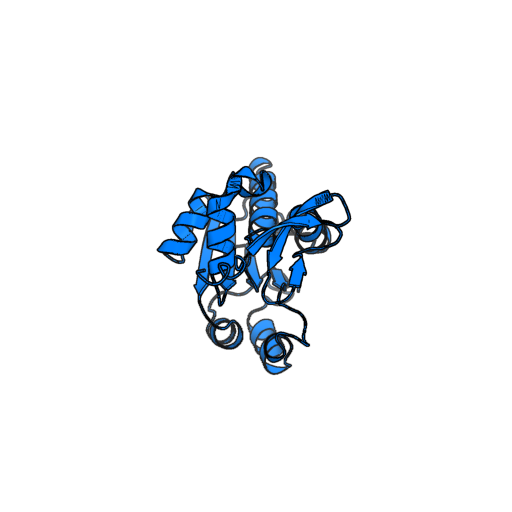LU A 1 196 ? -21.510 0.320 7.154 1.00 67.62 196 GLU A N 1
ATOM 1589 C CA . GLU A 1 196 ? -21.731 1.766 7.330 1.00 67.62 196 GLU A CA 1
ATOM 1590 C C . GLU A 1 196 ? -21.876 2.205 8.791 1.00 67.62 196 GLU A C 1
ATOM 1592 O O . GLU A 1 196 ? -21.353 3.244 9.185 1.00 67.62 196 GLU A O 1
ATOM 1597 N N . ASN A 1 197 ? -22.505 1.376 9.617 1.00 63.12 197 ASN A N 1
ATOM 1598 C CA . ASN A 1 197 ? -22.681 1.601 11.049 1.00 63.12 197 ASN A CA 1
ATOM 1599 C C . ASN A 1 197 ? -21.400 1.394 11.888 1.00 63.12 197 ASN A C 1
ATOM 1601 O O . ASN A 1 197 ? -21.425 1.628 13.094 1.00 63.12 197 ASN A O 1
ATOM 1605 N N . GLU A 1 198 ? -20.294 0.965 11.276 1.00 60.44 198 GLU A N 1
ATOM 1606 C CA . GLU A 1 198 ? -19.034 0.596 11.939 1.00 60.44 198 GLU A CA 1
ATOM 1607 C C . GLU A 1 198 ? -17.810 1.302 11.325 1.00 60.44 198 GLU A C 1
ATOM 1609 O O . GLU A 1 198 ? -16.683 0.822 11.460 1.00 60.44 198 GLU A O 1
ATOM 1614 N N . GLY A 1 199 ? -18.026 2.421 10.623 1.00 62.22 199 GLY A N 1
ATOM 1615 C CA . GLY A 1 199 ? -16.986 3.132 9.875 1.00 62.22 199 GLY A CA 1
ATOM 1616 C C . GLY A 1 199 ? -16.831 2.570 8.463 1.00 62.22 199 GLY A C 1
ATOM 1617 O O . GLY A 1 199 ? -15.844 1.884 8.178 1.00 62.22 199 GLY A O 1
ATOM 1618 N N . ALA A 1 200 ? -17.827 2.873 7.615 1.00 72.88 200 ALA A N 1
ATOM 1619 C CA . ALA A 1 200 ? -18.022 2.367 6.253 1.00 72.88 200 ALA A CA 1
ATOM 1620 C C . ALA A 1 200 ? -16.714 2.160 5.483 1.00 72.88 200 ALA A C 1
ATOM 1622 O O . ALA 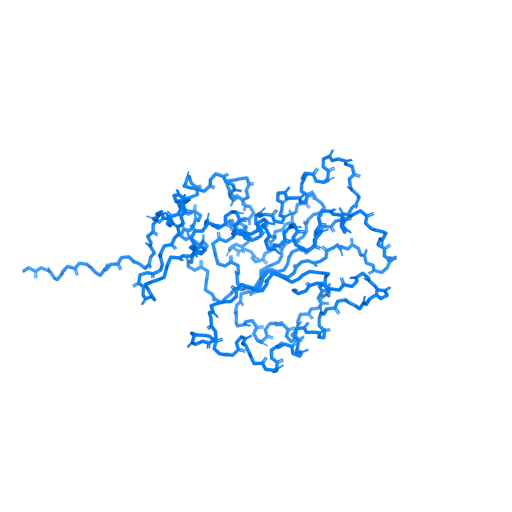A 1 200 ? -15.874 3.060 5.437 1.00 72.88 200 ALA A O 1
ATOM 1623 N N . CYS A 1 201 ? -16.558 0.999 4.848 1.00 81.88 201 CYS A N 1
ATOM 1624 C CA . CYS A 1 201 ? -15.424 0.765 3.971 1.00 81.88 201 CYS A CA 1
ATOM 1625 C C . CYS A 1 201 ? -15.517 1.595 2.683 1.00 81.88 201 CYS A C 1
ATOM 1627 O O . CYS A 1 201 ? -16.590 1.704 2.091 1.00 81.88 201 CYS A O 1
ATOM 1629 N N . SER A 1 202 ? -14.385 2.131 2.230 1.00 82.12 202 SER A N 1
ATOM 1630 C CA . SER A 1 202 ? -14.238 2.666 0.872 1.00 82.12 202 SER A CA 1
ATOM 1631 C C . SER A 1 202 ? -13.348 1.730 0.061 1.00 82.12 202 SER A C 1
ATOM 1633 O O . SER A 1 202 ? -12.302 1.307 0.557 1.00 82.12 202 SER A O 1
ATOM 1635 N N . LEU A 1 203 ? -13.794 1.418 -1.153 1.00 71.88 203 LEU A N 1
ATOM 1636 C CA . LEU A 1 203 ? -13.077 0.660 -2.179 1.00 71.88 203 LEU A CA 1
ATOM 1637 C C . LEU A 1 203 ? -12.637 1.604 -3.296 1.00 71.88 203 LEU A C 1
ATOM 1639 O O . LEU A 1 203 ? -13.400 2.564 -3.562 1.00 71.88 203 LEU A O 1
#

Foldseek 3Di:
DDPPDDDDQKDWDAALCGAIFIAGPVVRDTPPHHPYLQVCLCVPFCPVLVLLVLLQDDADPPDQAQEEEEEACQQVNNVLNSVVSVVVSVVVVRPHAHEYEYEHQDCVRNVVCLVVVVSPVSCVVCSVVSVCCVVPQWDDDVSYTYGYDHRDLLVDLLVDPAAHLEYNLDDDDCVVPVVCVDPSNVVSNVVSHDPPVRNGHDD

pLDDT: mean 92.67, std 9.05, range [50.38, 98.75]